Protein AF-A0AAW5P2B8-F1 (afdb_monomer)

Radius of gyration: 23.85 Å; Cα contacts (8 Å, |Δi|>4): 445; chains: 1; bounding box: 52×74×90 Å

Foldseek 3Di:
DDDDDDDPPPPPPPPPPPPPDDAAEDEDDCQVCVVQLLDLVSLLVVLVVCVVVVHQEYEYAQQDLQREGCDDDPQHHHCQDHPRDGRPDDDSQVSNVVSCVVSNHAYAHEHEQFRAAFQVVGGGLCNPPNVVQWAWFQDPPPGTDGQNPDPPDGTTGGDLLDPVSLVSSLVVLLVCLQPHPHQAYEYENLADPDLRIRQDPVLQVQLCVQVVHHDDDPPVQAWDWDQDPVRHTDIDGHPCPVSSVVSRVVSSVVSVVVSLVSSCVNPVRHDYHYDPDDDPPPPDD

Mean predicted aligned error: 7.15 Å

Secondary structure (DSSP, 8-state):
--------------------PPP-EEEE-TTTTTTTTSSHHHHHHHHHHHHHTT--EEEEEEE-TTS-BSS--SSS-B--EETTEEPPSS-HHHHHHHHHHHTT-EEEEEEESSEEEETTTTBSTTTTTTGGGB-EEEETTTEEEEGGG-TT--EEEB-TT-HHHHHHHHHHHHHHHHHS--SEEEEES-S-S-TTB---HHHHHHHHHHHTS--SSTTTTTEEEEE-TTS-EEEEE-TTHHHHHHHHHHHHHHHHHHHHHHHHHH-SS-EEEEE----------

Nearest PDB structures (foldseek):
  5oq3-assembly1_A  TM=7.729E-01  e=7.209E-13  Clostridioides difficile
  4p7o-assembly2_B  TM=7.494E-01  e=2.798E-09  Escherichia coli K-12
  8iu9-assembly1_A  TM=5.975E-01  e=6.234E-06  Flavobacterium johnsoniae UW101
  8iu8-assembly1_A  TM=5.702E-01  e=8.486E-06  Flavobacterium johnsoniae UW101
  8bal-assembly3_D  TM=6.204E-01  e=1.229E-05  Niastella koreensis GR20-10

Solvent-accessible surface area (backbone atoms only — not comparable to full-atom values): 16469 Å² total; per-residue (Å²): 140,80,89,81,82,84,80,83,80,80,79,80,75,78,73,79,72,71,77,91,65,82,85,33,76,45,77,44,60,40,78,87,34,43,76,64,59,48,36,75,67,49,40,40,53,54,46,50,53,39,47,76,73,61,41,42,30,40,29,43,42,41,22,43,49,38,42,31,25,66,50,97,52,96,84,47,57,55,61,52,64,59,95,95,40,75,53,66,95,69,68,60,62,61,51,53,46,53,47,33,50,77,71,73,28,47,39,24,43,22,30,34,54,29,26,23,11,25,55,89,80,62,38,24,46,42,68,56,96,37,51,87,43,38,21,20,28,58,41,84,100,70,44,79,38,51,43,90,76,47,81,94,52,57,71,28,31,38,35,69,78,41,65,68,52,49,48,53,52,45,50,50,52,47,49,46,65,73,75,42,90,50,52,21,40,28,37,27,50,73,52,68,82,45,89,54,35,60,67,32,75,65,48,48,55,56,46,27,60,72,72,74,46,84,74,88,53,80,60,45,41,35,47,32,77,40,78,42,99,86,75,50,71,42,84,41,74,28,92,40,28,70,59,50,54,51,52,53,51,50,44,45,50,51,50,54,53,50,43,52,54,52,42,43,73,77,37,73,79,48,40,80,49,70,54,81,73,86,76,82,72,81,76,76,128

Organism: NCBI:txid674529

Sequence (285 aa):
MKRLSIISLLLWIGMVAFATGKSKVMWLDCSANFQRFSYPDSIRYYVDKCHEAGITHLVLDIKDNTGEVLYPSKYTAQKKNWKNFDRPDFDFINTFIKAAHAHGMVIFAGMNIFADGQNIVKRGAVFDKHKKWQAINYVPRKGLLPVTEIEGKPTMFLNPALKEVQKYEIDIIKEVVRNYAFDGIMLDRARYDCIDSDFSPESRKMFEKFIGKKIDRFPEDILEWRPNAEGGIDRVGGPYYHQWLTWRASVIYNFIKDVRTSIKKVNPDCMLAAYTGHGILPTSK

Structure (mmCIF, N/CA/C/O backbone):
data_AF-A0AAW5P2B8-F1
#
_entry.id   AF-A0AAW5P2B8-F1
#
loop_
_atom_site.group_PDB
_atom_site.id
_atom_site.type_symbol
_atom_site.label_atom_id
_atom_site.label_alt_id
_atom_site.label_comp_id
_atom_site.label_asym_id
_atom_site.label_entity_id
_atom_site.label_seq_id
_atom_site.pdbx_PDB_ins_code
_atom_site.Cartn_x
_atom_site.Cartn_y
_atom_site.Cartn_z
_atom_site.occupancy
_atom_site.B_iso_or_equiv
_atom_site.auth_seq_id
_atom_site.auth_comp_id
_atom_site.auth_asym_id
_atom_site.auth_atom_id
_atom_site.pdbx_PDB_model_num
ATOM 1 N N . MET A 1 1 ? -19.529 -53.353 53.088 1.00 36.78 1 MET A N 1
ATOM 2 C CA . MET A 1 1 ? -19.016 -53.346 51.694 1.00 36.78 1 MET A CA 1
ATOM 3 C C . MET A 1 1 ? -20.207 -53.124 50.770 1.00 36.78 1 MET A C 1
ATOM 5 O O . MET A 1 1 ? -21.149 -53.875 50.914 1.00 36.78 1 MET A O 1
ATOM 9 N N . LYS A 1 2 ? -20.341 -52.159 49.862 1.00 38.84 2 LYS A N 1
ATOM 10 C CA . LYS A 1 2 ? -19.637 -50.933 49.460 1.00 38.84 2 LYS A CA 1
ATOM 11 C C . LYS A 1 2 ? -20.769 -50.023 48.934 1.00 38.84 2 LYS A C 1
ATOM 13 O O . LYS A 1 2 ? -21.505 -50.452 48.054 1.00 38.84 2 LYS A O 1
ATOM 18 N N . ARG A 1 3 ? -20.935 -48.809 49.470 1.00 41.06 3 ARG A N 1
ATOM 19 C CA . ARG A 1 3 ? -21.762 -47.766 48.838 1.00 41.06 3 ARG A CA 1
ATOM 20 C C . ARG A 1 3 ? -20.904 -47.126 47.746 1.00 41.06 3 ARG A C 1
ATOM 22 O O . ARG A 1 3 ? -19.886 -46.528 48.080 1.00 41.06 3 ARG A O 1
ATOM 29 N N . LEU A 1 4 ? -21.259 -47.293 46.473 1.00 38.62 4 LEU A N 1
ATOM 30 C CA . LEU A 1 4 ? -20.662 -46.512 45.388 1.00 38.62 4 LEU A CA 1
ATOM 31 C C . LEU A 1 4 ? -21.536 -45.280 45.146 1.00 38.62 4 LEU A C 1
ATOM 33 O O . LEU A 1 4 ? -22.624 -45.381 44.586 1.00 38.62 4 LEU A O 1
ATOM 37 N N . SER A 1 5 ? -21.041 -44.126 45.583 1.00 40.19 5 SER A N 1
ATOM 38 C CA . SER A 1 5 ? -21.513 -42.823 45.124 1.00 40.19 5 SER A CA 1
ATOM 39 C C . SER A 1 5 ? -20.970 -42.587 43.717 1.00 40.19 5 SER A C 1
ATOM 41 O O . SER A 1 5 ? -19.757 -42.493 43.535 1.00 40.19 5 SER A O 1
ATOM 43 N N . ILE A 1 6 ? -21.851 -42.489 42.724 1.00 41.97 6 ILE A N 1
ATOM 44 C CA . ILE A 1 6 ? -21.495 -42.007 41.388 1.00 41.97 6 ILE A CA 1
ATOM 45 C C . ILE A 1 6 ? -21.664 -40.489 41.416 1.00 41.97 6 ILE A C 1
ATOM 47 O O . ILE A 1 6 ? -22.774 -39.970 41.365 1.00 41.97 6 ILE A O 1
ATOM 51 N N . ILE A 1 7 ? -20.544 -39.784 41.561 1.00 43.88 7 ILE A N 1
ATOM 52 C CA . ILE A 1 7 ? -20.459 -38.341 41.343 1.00 43.88 7 ILE A CA 1
ATOM 53 C C . ILE A 1 7 ? -20.409 -38.140 39.827 1.00 43.88 7 ILE A C 1
ATOM 55 O O . ILE A 1 7 ? -19.387 -38.387 39.188 1.00 43.88 7 ILE A O 1
ATOM 59 N N . SER A 1 8 ? -21.524 -37.722 39.238 1.00 39.75 8 SER A N 1
ATOM 60 C CA . SER A 1 8 ? -21.585 -37.256 37.855 1.00 39.75 8 SER A CA 1
ATOM 61 C C . SER A 1 8 ? -20.961 -35.860 37.764 1.00 39.75 8 SER A C 1
ATOM 63 O O . SER A 1 8 ? -21.619 -34.852 38.018 1.00 39.75 8 SER A O 1
ATOM 65 N N . LEU A 1 9 ? -19.670 -35.816 37.428 1.00 38.47 9 LEU A N 1
ATOM 66 C CA . LEU A 1 9 ? -18.948 -34.602 37.049 1.00 38.47 9 LEU A CA 1
ATOM 67 C C . LEU A 1 9 ? -19.449 -34.151 35.663 1.00 38.47 9 LEU A C 1
ATOM 69 O O . LEU A 1 9 ? -19.013 -34.657 34.630 1.00 38.47 9 LEU A O 1
ATOM 73 N N . LEU A 1 10 ? -20.399 -33.217 35.632 1.00 40.75 10 LEU A N 1
ATOM 74 C CA . LEU A 1 10 ? -20.784 -32.503 34.414 1.00 40.75 10 LEU A CA 1
ATOM 75 C C . LEU A 1 10 ? -19.691 -31.476 34.089 1.00 40.75 10 LEU A C 1
ATOM 77 O O . LEU A 1 10 ? -19.703 -30.346 34.569 1.00 40.75 10 LEU A O 1
ATOM 81 N N . LEU A 1 11 ? -18.718 -31.905 33.285 1.00 38.59 11 LEU A N 1
ATOM 82 C CA . LEU A 1 11 ? -17.775 -31.035 32.586 1.00 38.59 11 LEU A CA 1
ATOM 83 C C . LEU A 1 11 ? -18.563 -30.142 31.621 1.00 38.59 11 LEU A C 1
ATOM 85 O O . LEU A 1 11 ? -18.949 -30.558 30.530 1.00 38.59 11 LEU A O 1
ATOM 89 N N . TRP A 1 12 ? -18.810 -28.905 32.044 1.00 38.44 12 TRP A N 1
ATOM 90 C CA . TRP A 1 12 ? -19.338 -27.840 31.202 1.00 38.44 12 TRP A CA 1
ATOM 91 C C . TRP A 1 12 ? -18.221 -27.385 30.254 1.00 38.44 12 TRP A C 1
ATOM 93 O O . TRP A 1 12 ? -17.521 -26.402 30.488 1.00 38.44 12 TRP A O 1
ATOM 103 N N . ILE A 1 13 ? -17.992 -28.161 29.194 1.00 44.69 13 ILE A N 1
ATOM 104 C CA . ILE A 1 13 ? -17.215 -27.699 28.047 1.00 44.69 13 ILE A CA 1
ATOM 105 C C . ILE A 1 13 ? -18.120 -26.704 27.330 1.00 44.69 13 ILE A C 1
ATOM 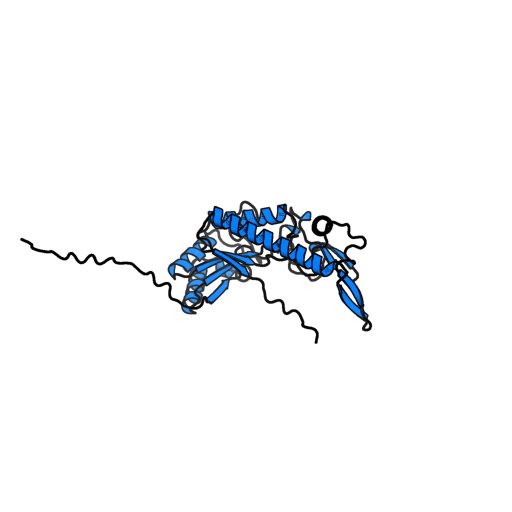107 O O . ILE A 1 13 ? -19.001 -27.082 26.559 1.00 44.69 13 ILE A O 1
ATOM 111 N N . GLY A 1 14 ? -17.922 -25.422 27.630 1.00 38.56 14 GLY A N 1
ATOM 112 C CA . GLY A 1 14 ? -18.429 -24.336 26.812 1.00 38.56 14 GLY A CA 1
ATOM 113 C C . GLY A 1 14 ? -17.801 -24.442 25.429 1.00 38.56 14 GLY A C 1
ATOM 114 O O . GLY A 1 14 ? -16.751 -23.863 25.168 1.00 38.56 14 GLY A O 1
ATOM 115 N N . MET A 1 15 ? -18.431 -25.205 24.537 1.00 39.06 15 MET A N 1
ATOM 116 C CA . MET A 1 15 ? -18.254 -25.001 23.110 1.00 39.06 15 MET A CA 1
ATOM 117 C C . MET A 1 15 ? -18.811 -23.613 22.821 1.00 39.06 15 MET A C 1
ATOM 119 O O . MET A 1 15 ? -20.020 -23.430 22.685 1.00 39.06 15 MET A O 1
ATOM 123 N N . VAL A 1 16 ? -17.921 -22.624 22.753 1.00 42.81 16 VAL A N 1
ATOM 124 C CA . VAL A 1 16 ? -18.193 -21.404 22.000 1.00 42.81 16 VAL A CA 1
ATOM 125 C C . VAL A 1 16 ? -18.385 -21.872 20.564 1.00 42.81 16 VAL A C 1
ATOM 127 O O . VAL A 1 16 ? -17.431 -22.083 19.817 1.00 42.81 16 VAL A O 1
ATOM 130 N N . ALA A 1 17 ? -19.636 -22.148 20.214 1.00 39.78 17 ALA A N 1
ATOM 131 C CA . ALA A 1 17 ? -20.040 -22.356 18.846 1.00 39.78 17 ALA A CA 1
ATOM 132 C C . ALA A 1 17 ? -19.821 -21.020 18.135 1.00 39.78 17 ALA A C 1
ATOM 134 O O . ALA A 1 17 ? -20.682 -20.143 18.152 1.00 39.78 17 ALA A O 1
ATOM 135 N N . PHE A 1 18 ? -18.643 -20.841 17.536 1.00 45.56 18 PHE A N 1
ATOM 136 C CA . PHE A 1 18 ? -18.504 -19.875 16.461 1.00 45.56 18 PHE A CA 1
ATOM 137 C C . PHE A 1 18 ? -19.522 -20.292 15.408 1.00 45.56 18 PHE A C 1
ATOM 139 O O . PHE A 1 18 ? -19.404 -21.367 14.818 1.00 45.56 18 PHE A O 1
ATOM 146 N N . ALA A 1 19 ? -20.573 -19.489 15.246 1.00 41.44 19 ALA A N 1
ATOM 147 C CA . ALA A 1 19 ? -21.572 -19.715 14.223 1.00 41.44 19 ALA A CA 1
ATOM 148 C C . ALA A 1 19 ? -20.846 -19.919 12.887 1.00 41.44 19 ALA A C 1
ATOM 150 O O . ALA A 1 19 ? -20.121 -19.046 12.411 1.00 41.44 19 ALA A O 1
ATOM 151 N N . THR A 1 20 ? -21.023 -21.102 12.308 1.00 51.88 20 THR A N 1
ATOM 152 C CA . THR A 1 20 ? -20.418 -21.591 11.064 1.00 51.88 20 THR A CA 1
ATOM 153 C C . THR A 1 20 ? -21.045 -20.920 9.834 1.00 51.88 20 THR A C 1
ATOM 155 O O . THR A 1 20 ? -21.454 -21.569 8.873 1.00 51.88 20 THR A O 1
ATOM 158 N N . GLY A 1 21 ? -21.161 -19.591 9.866 1.00 66.12 21 GLY A N 1
ATOM 159 C CA . GLY A 1 21 ? -21.636 -18.766 8.760 1.00 66.12 21 GLY A CA 1
ATOM 160 C C . GLY A 1 21 ? -20.491 -18.335 7.844 1.00 66.12 21 GLY A C 1
ATOM 161 O O . GLY A 1 21 ? -19.367 -18.117 8.289 1.00 66.12 21 GLY A O 1
ATOM 162 N N . LYS A 1 22 ? -20.771 -18.178 6.543 1.00 84.50 22 LYS A N 1
ATOM 163 C CA . LYS A 1 22 ? -19.810 -17.591 5.593 1.00 84.50 22 LYS A CA 1
ATOM 164 C C . LYS A 1 22 ? -19.416 -16.180 6.050 1.00 84.50 22 LYS A C 1
ATOM 166 O O . LYS A 1 22 ? -20.296 -15.372 6.353 1.00 84.50 22 LYS A O 1
ATOM 171 N N . SER A 1 23 ? -18.120 -15.865 6.035 1.00 89.75 23 SER A N 1
ATOM 172 C CA . SER A 1 23 ? -17.632 -14.506 6.293 1.00 89.75 23 SER A CA 1
ATOM 173 C C . SER A 1 23 ? -18.218 -13.526 5.275 1.00 89.75 23 SER A C 1
ATOM 175 O O . SER A 1 23 ? -18.110 -13.735 4.067 1.00 89.75 23 SER A O 1
ATOM 177 N N . LYS A 1 24 ? -18.828 -12.445 5.766 1.00 95.69 24 LYS A N 1
ATOM 178 C CA . LYS A 1 24 ? -19.300 -11.314 4.964 1.00 95.69 24 LYS A CA 1
ATOM 179 C C . LYS A 1 24 ? -18.494 -10.103 5.394 1.00 95.69 24 LYS A C 1
ATOM 181 O O . LYS A 1 24 ? -18.588 -9.688 6.548 1.00 95.69 24 LYS A O 1
ATOM 186 N N . VAL A 1 25 ? -17.665 -9.609 4.483 1.00 95.62 25 VAL A N 1
ATOM 187 C CA . VAL A 1 25 ? -16.658 -8.586 4.765 1.00 95.62 25 VAL A CA 1
ATOM 188 C C . VAL A 1 25 ? -17.126 -7.247 4.205 1.00 95.62 25 VAL A C 1
ATOM 190 O O . VAL A 1 25 ? -17.466 -7.171 3.026 1.00 95.62 25 VAL A O 1
ATOM 193 N N . MET A 1 26 ? -17.122 -6.201 5.029 1.00 97.19 26 MET A N 1
ATOM 194 C CA . MET A 1 26 ? -17.370 -4.821 4.606 1.00 97.19 26 MET A CA 1
ATOM 195 C C . MET A 1 26 ? -16.088 -4.002 4.733 1.00 97.19 26 MET A C 1
ATOM 197 O O . MET A 1 26 ? -15.520 -3.901 5.820 1.00 97.19 26 MET A O 1
ATOM 201 N N . TRP A 1 27 ? -15.647 -3.398 3.629 1.00 96.94 27 TRP A N 1
ATOM 202 C CA . TRP A 1 27 ? -14.523 -2.465 3.632 1.00 96.94 27 TRP A CA 1
ATOM 203 C C . TRP A 1 27 ? -15.022 -1.042 3.869 1.00 96.94 27 TRP A C 1
ATOM 205 O O . TRP A 1 27 ? -15.831 -0.519 3.103 1.00 96.94 27 TRP A O 1
ATOM 215 N N . LEU A 1 28 ? -14.520 -0.405 4.920 1.00 97.12 28 LEU A N 1
ATOM 216 C CA . LEU A 1 28 ? -14.846 0.962 5.294 1.00 97.12 28 LEU A CA 1
ATOM 217 C C . LEU A 1 28 ? -13.704 1.879 4.850 1.00 97.12 28 LEU A C 1
ATOM 219 O O . LEU A 1 28 ? -12.691 2.004 5.537 1.00 97.12 28 LEU A O 1
ATOM 223 N N . ASP A 1 29 ? -13.872 2.515 3.689 1.00 94.38 29 ASP A N 1
ATOM 224 C CA . ASP A 1 29 ? -12.946 3.545 3.207 1.00 94.38 29 ASP A CA 1
ATOM 225 C C . ASP A 1 29 ? -13.093 4.803 4.070 1.00 94.38 29 ASP A C 1
ATOM 227 O O . ASP A 1 29 ? -14.086 5.541 3.999 1.00 94.38 29 ASP A O 1
ATOM 231 N N . CYS A 1 30 ? -12.093 5.043 4.910 1.00 92.69 30 CYS A N 1
ATOM 232 C CA . CYS A 1 30 ? -12.102 6.150 5.851 1.00 92.69 30 CYS A CA 1
ATOM 233 C C . CYS A 1 30 ? -11.757 7.499 5.220 1.00 92.69 30 CYS A C 1
ATOM 235 O O . CYS A 1 30 ? -12.076 8.526 5.814 1.00 92.69 30 CYS A O 1
ATOM 237 N N . SER A 1 31 ? -11.127 7.536 4.047 1.00 90.19 31 SER A N 1
ATOM 238 C CA . SER A 1 31 ? -10.808 8.788 3.353 1.00 90.19 31 SER A CA 1
ATOM 239 C C . SER A 1 31 ? -11.994 9.298 2.545 1.00 90.19 31 SER A C 1
ATOM 241 O O . SER A 1 31 ? -12.255 10.505 2.510 1.00 90.19 31 SER A O 1
ATOM 243 N N . ALA A 1 32 ? -12.769 8.397 1.943 1.00 92.75 32 ALA A N 1
ATOM 244 C CA . ALA A 1 32 ? -14.057 8.718 1.338 1.00 92.75 32 ALA A CA 1
ATOM 245 C C . ALA A 1 32 ? -15.078 9.171 2.394 1.00 92.75 32 ALA A C 1
ATOM 247 O O . ALA A 1 32 ? -15.858 10.089 2.143 1.00 92.75 32 ALA A O 1
ATOM 248 N N . ASN A 1 33 ? -15.026 8.581 3.591 1.00 96.12 33 ASN A N 1
ATOM 249 C CA . ASN A 1 33 ? -15.940 8.857 4.701 1.00 96.12 33 ASN A CA 1
ATOM 250 C C . ASN A 1 33 ? -15.299 9.687 5.825 1.00 96.12 33 ASN A C 1
ATOM 252 O O . ASN A 1 33 ? -15.741 9.612 6.971 1.00 96.12 33 ASN A O 1
ATOM 256 N N . PHE A 1 34 ? -14.275 10.493 5.519 1.00 96.62 34 PHE A N 1
ATOM 257 C CA . PHE A 1 34 ? -13.439 11.134 6.542 1.00 96.62 34 PHE A CA 1
ATOM 258 C C . PHE A 1 34 ? -14.244 11.961 7.546 1.00 96.62 34 PHE A C 1
ATOM 260 O O . PHE A 1 34 ? -14.156 11.717 8.749 1.00 96.62 34 PHE A O 1
ATOM 267 N N . GLN A 1 35 ? -15.083 12.878 7.057 1.00 97.00 35 GLN A N 1
ATOM 268 C CA . GLN A 1 35 ? -15.980 13.681 7.891 1.00 97.00 35 GLN A CA 1
ATOM 269 C C . GLN A 1 35 ? -17.054 12.819 8.566 1.00 97.00 35 GLN A C 1
ATOM 271 O O . GLN A 1 35 ? -17.332 12.975 9.751 1.00 97.00 35 GLN A O 1
ATOM 276 N N . ARG A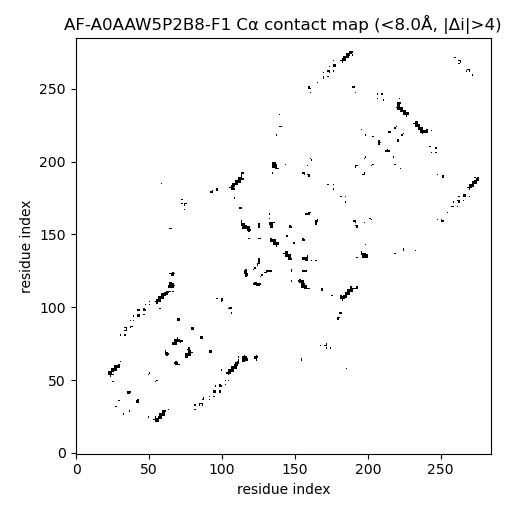 1 36 ? -17.634 11.867 7.830 1.00 96.75 36 ARG A N 1
ATOM 277 C CA . ARG A 1 36 ? -18.709 10.997 8.324 1.00 96.75 36 ARG A CA 1
ATOM 278 C C . ARG A 1 36 ? -18.275 10.169 9.531 1.00 96.75 36 ARG A C 1
ATOM 280 O O . ARG A 1 36 ? -19.044 10.038 10.474 1.00 96.75 36 ARG A O 1
ATOM 287 N N . PHE A 1 37 ? -17.050 9.655 9.531 1.00 97.19 37 PHE A N 1
ATOM 288 C CA . PHE A 1 37 ? -16.494 8.883 10.644 1.00 97.19 37 PHE A CA 1
ATOM 289 C C . PHE A 1 37 ? -15.744 9.741 11.669 1.00 97.19 37 PHE A C 1
ATOM 291 O O . PHE A 1 37 ? -15.002 9.210 12.486 1.00 97.19 37 PHE A O 1
ATOM 298 N N . SER A 1 38 ? -15.920 11.063 11.661 1.00 96.56 38 SER A N 1
ATOM 299 C CA . SER A 1 38 ? -15.269 11.953 12.632 1.00 96.56 38 SER A CA 1
ATOM 300 C C . SER A 1 38 ? -16.076 12.175 13.918 1.00 96.56 38 SER A C 1
ATOM 302 O O . SER A 1 38 ? -15.697 13.017 14.727 1.00 96.56 38 SER A O 1
ATOM 304 N N . TYR A 1 39 ? -17.148 11.402 14.132 1.00 97.19 39 TYR A N 1
ATOM 305 C CA . TYR A 1 39 ? -17.993 11.473 15.326 1.00 97.19 39 TYR A CA 1
ATOM 306 C C . TYR A 1 39 ? -18.250 10.066 15.899 1.00 97.19 39 TYR A C 1
ATOM 308 O O . TYR A 1 39 ? -18.634 9.170 15.138 1.00 97.19 39 TYR A O 1
ATOM 316 N N . PRO A 1 40 ? -18.038 9.828 17.212 1.00 97.81 40 PRO A N 1
ATOM 317 C CA . PRO A 1 40 ? -18.184 8.495 17.801 1.00 97.81 40 PRO A CA 1
ATOM 318 C C . PRO A 1 40 ? -19.582 7.874 17.684 1.00 97.81 40 PRO A C 1
ATOM 320 O O . PRO A 1 40 ? -19.710 6.658 17.577 1.00 97.81 40 PRO A O 1
ATOM 323 N N . ASP A 1 41 ? -20.635 8.681 17.743 1.00 98.00 41 ASP A N 1
ATOM 324 C CA . ASP A 1 41 ? -22.025 8.264 17.531 1.00 98.00 41 ASP A CA 1
ATOM 325 C C . ASP A 1 41 ? -22.273 7.828 16.080 1.00 98.00 41 ASP A C 1
ATOM 327 O O . ASP A 1 41 ? -22.822 6.752 15.858 1.00 98.00 41 ASP A O 1
ATOM 331 N N . SER A 1 42 ? -21.772 8.588 15.103 1.00 98.25 42 SER A N 1
ATOM 332 C CA . SER A 1 42 ? -21.817 8.221 13.684 1.00 98.25 42 SER A CA 1
ATOM 333 C C . SER A 1 42 ? -21.076 6.907 13.418 1.00 98.25 42 SER A C 1
ATOM 335 O O . SER A 1 42 ? -21.603 6.030 12.736 1.00 98.25 42 SER A O 1
ATOM 337 N N . ILE A 1 43 ? -19.886 6.711 14.003 1.00 98.50 43 ILE A N 1
ATOM 338 C CA . ILE A 1 43 ? -19.151 5.437 13.900 1.00 98.50 43 ILE A CA 1
ATOM 339 C C . ILE A 1 43 ? -20.018 4.274 14.391 1.00 98.50 43 ILE A C 1
ATOM 341 O O . ILE A 1 43 ? -20.196 3.305 13.654 1.00 98.50 43 ILE A O 1
ATOM 345 N N . ARG A 1 44 ? -20.577 4.376 15.605 1.00 98.56 44 ARG A N 1
ATOM 346 C CA . ARG A 1 44 ? -21.433 3.322 16.175 1.00 98.56 44 ARG A CA 1
ATOM 347 C C . ARG A 1 44 ? -22.636 3.050 15.281 1.00 98.56 44 ARG A C 1
ATOM 349 O O . ARG A 1 44 ? -22.844 1.905 14.914 1.00 98.56 44 ARG A O 1
ATOM 356 N N . TYR A 1 45 ? -23.311 4.098 14.814 1.00 98.56 45 TYR A N 1
ATOM 357 C CA . TYR A 1 45 ? -24.440 3.977 13.896 1.00 98.56 45 TYR A CA 1
ATOM 358 C C . TYR A 1 45 ? -24.103 3.162 12.635 1.00 98.56 45 TYR A C 1
ATOM 360 O O . TYR A 1 45 ? -24.857 2.268 12.256 1.00 98.56 45 TYR A O 1
ATOM 368 N N . TYR A 1 46 ? -22.971 3.426 11.971 1.00 98.44 46 TYR A N 1
ATOM 369 C CA . TYR A 1 46 ? -22.601 2.671 10.764 1.00 98.44 46 TYR A CA 1
ATOM 370 C C . TYR A 1 46 ? -22.140 1.242 11.063 1.00 98.44 46 TYR A C 1
ATOM 372 O O . TYR A 1 46 ? -22.380 0.346 10.251 1.00 98.44 46 TYR A O 1
ATOM 380 N N . VAL A 1 47 ? -21.505 1.015 12.211 1.00 98.69 47 VAL A N 1
ATOM 381 C CA . VAL A 1 47 ? -21.153 -0.333 12.673 1.00 98.69 47 VAL A CA 1
ATOM 382 C C . VAL A 1 47 ? -22.421 -1.139 12.977 1.00 98.69 47 VAL A C 1
ATOM 384 O O . VAL A 1 47 ? -22.534 -2.268 12.500 1.00 98.69 47 VAL A O 1
ATOM 387 N N . ASP A 1 48 ? -23.406 -0.538 13.649 1.00 98.56 48 ASP A N 1
ATOM 388 C CA . ASP A 1 48 ? -24.724 -1.131 13.904 1.00 98.56 48 ASP A CA 1
ATOM 389 C C . ASP A 1 48 ? -25.414 -1.488 12.582 1.00 98.56 48 ASP A C 1
ATOM 391 O O . ASP A 1 48 ? -25.873 -2.611 12.403 1.00 98.56 48 ASP A O 1
ATOM 395 N N . LYS A 1 49 ? -25.396 -0.584 11.593 1.00 98.50 49 LYS A N 1
ATOM 396 C CA . LYS A 1 49 ? -25.955 -0.854 10.256 1.00 98.50 49 LYS A CA 1
ATOM 397 C C . LYS A 1 49 ? -25.268 -2.012 9.540 1.00 98.50 49 LYS A C 1
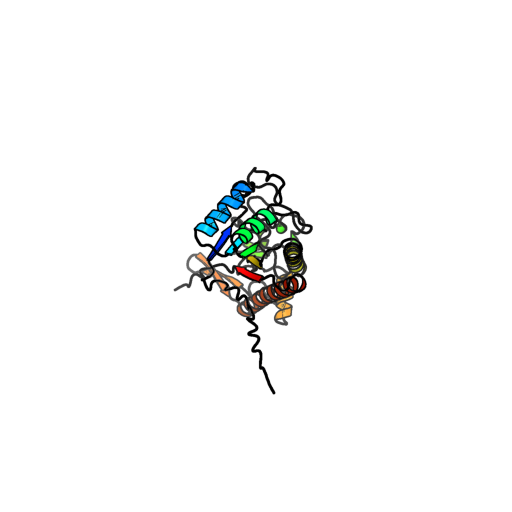ATOM 399 O O . LYS A 1 49 ? -25.939 -2.792 8.864 1.00 98.50 49 LYS A O 1
ATOM 404 N N . CYS A 1 50 ? -23.948 -2.141 9.669 1.00 98.31 50 CYS A N 1
ATOM 405 C CA . CYS A 1 50 ? -23.231 -3.291 9.121 1.00 98.31 50 CYS A CA 1
ATOM 406 C C . CYS A 1 50 ? -23.692 -4.587 9.801 1.00 98.31 50 CYS A C 1
ATOM 408 O O . CYS A 1 50 ? -24.003 -5.560 9.111 1.00 98.31 50 CYS A O 1
ATOM 410 N N . HIS A 1 51 ? -23.789 -4.586 11.131 1.00 98.00 51 HIS A N 1
ATOM 411 C CA . HIS A 1 51 ? -24.268 -5.734 11.895 1.00 98.00 51 HIS A CA 1
ATOM 412 C C . HIS A 1 51 ? -25.713 -6.116 11.527 1.00 98.00 51 HIS A C 1
ATOM 414 O O . HIS A 1 51 ? -25.972 -7.277 11.213 1.00 98.00 51 HIS A O 1
ATOM 420 N N . GLU A 1 52 ? -26.633 -5.148 11.467 1.00 98.19 52 GLU A N 1
ATOM 421 C CA . GLU A 1 52 ? -28.034 -5.337 11.054 1.00 98.19 52 GLU A CA 1
ATOM 422 C C . GLU A 1 52 ? -28.150 -5.927 9.638 1.00 98.19 52 GLU A C 1
ATOM 424 O O . GLU A 1 52 ? -29.016 -6.759 9.372 1.00 98.19 52 GLU A O 1
ATOM 429 N N . ALA A 1 53 ? -27.246 -5.550 8.727 1.00 97.88 53 ALA A N 1
ATOM 430 C CA . ALA A 1 53 ? -27.152 -6.126 7.382 1.00 97.88 53 ALA A CA 1
ATOM 431 C C . ALA A 1 53 ? -26.535 -7.545 7.360 1.00 97.88 53 ALA A C 1
ATOM 433 O O . ALA A 1 53 ? -26.401 -8.168 6.300 1.00 97.88 53 ALA A O 1
ATOM 434 N N . GLY A 1 54 ? -26.141 -8.074 8.519 1.00 97.25 54 GLY A N 1
ATOM 435 C CA . GLY A 1 54 ? -25.542 -9.391 8.693 1.00 97.25 54 GLY A CA 1
ATOM 436 C C . GLY A 1 54 ? -24.067 -9.463 8.306 1.00 97.25 54 GLY A C 1
ATOM 437 O O . GLY A 1 54 ? -23.588 -10.566 8.027 1.00 97.25 54 GLY A O 1
ATOM 438 N N . ILE A 1 55 ? -23.360 -8.329 8.236 1.00 98.19 55 ILE A N 1
ATOM 439 C CA . ILE A 1 55 ? -21.901 -8.290 8.072 1.00 98.19 55 ILE A CA 1
ATOM 440 C C . ILE A 1 55 ? -21.250 -8.900 9.313 1.00 98.19 55 ILE A C 1
ATOM 442 O O . ILE A 1 55 ? -21.670 -8.647 10.437 1.00 98.19 55 ILE A O 1
ATOM 446 N N . THR A 1 56 ? -20.222 -9.720 9.102 1.00 97.50 56 THR A N 1
ATOM 447 C CA . THR A 1 56 ? -19.519 -10.414 10.193 1.00 97.50 56 THR A CA 1
ATOM 448 C C . THR A 1 56 ? -18.089 -9.924 10.378 1.00 97.50 56 THR A C 1
ATOM 450 O O . THR A 1 56 ? -17.504 -10.137 11.437 1.00 97.50 56 THR A O 1
ATOM 453 N N . HIS A 1 57 ? -17.515 -9.295 9.349 1.00 98.19 57 HIS A N 1
ATOM 454 C CA . HIS A 1 57 ? -16.141 -8.811 9.349 1.00 98.19 57 HIS A CA 1
ATOM 455 C C . HIS A 1 57 ? -16.085 -7.383 8.802 1.00 98.19 57 HIS A C 1
ATOM 457 O O . HIS A 1 57 ? -16.629 -7.099 7.733 1.00 98.19 57 HIS A O 1
ATOM 463 N N . LEU A 1 58 ? -15.379 -6.497 9.493 1.00 98.56 58 LEU A N 1
ATOM 464 C CA . LEU A 1 58 ? -15.070 -5.151 9.029 1.00 98.56 58 LEU A CA 1
ATOM 465 C C . LEU A 1 58 ? -13.598 -5.069 8.626 1.00 98.56 58 LEU A C 1
ATOM 467 O O . LEU A 1 58 ? -12.729 -5.621 9.298 1.00 98.56 58 LEU A O 1
ATOM 471 N N . VAL A 1 59 ? -13.309 -4.340 7.555 1.00 98.50 59 VAL A N 1
ATOM 472 C CA . VAL A 1 59 ? -11.961 -3.849 7.262 1.00 98.50 59 VAL A CA 1
ATOM 473 C C . VAL A 1 59 ? -11.997 -2.338 7.385 1.00 98.50 59 VAL A C 1
ATOM 475 O O . VAL A 1 59 ? -12.660 -1.669 6.597 1.00 98.50 59 VAL A O 1
ATOM 478 N N . LEU A 1 60 ? -11.307 -1.804 8.385 1.00 98.44 60 LEU A N 1
ATOM 479 C CA . LEU A 1 60 ? -11.181 -0.368 8.585 1.00 98.44 60 LEU A CA 1
ATOM 480 C C . LEU A 1 60 ? -9.933 0.118 7.851 1.00 98.44 60 LEU A C 1
ATOM 482 O O . LEU A 1 60 ? -8.831 -0.253 8.241 1.00 98.44 60 LEU 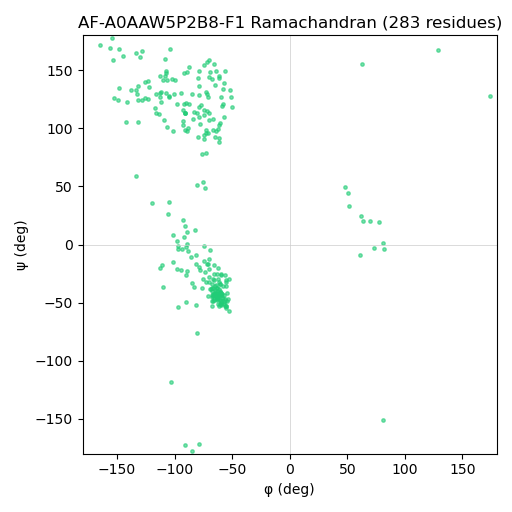A O 1
ATOM 486 N N . ASP A 1 61 ? -10.082 0.929 6.806 1.00 95.75 61 ASP A N 1
ATOM 487 C CA . ASP A 1 61 ? -8.934 1.470 6.070 1.00 95.75 61 ASP A CA 1
ATOM 488 C C . ASP A 1 61 ? -8.218 2.538 6.905 1.00 95.75 61 ASP A C 1
ATOM 490 O O . ASP A 1 61 ? -8.686 3.674 7.006 1.00 95.75 61 ASP A O 1
ATOM 494 N N . ILE A 1 62 ? -7.126 2.162 7.572 1.00 97.62 62 ILE A N 1
ATOM 495 C CA . ILE A 1 62 ? -6.406 3.039 8.505 1.00 97.62 62 ILE A CA 1
ATOM 496 C C . ILE A 1 62 ? -5.139 3.643 7.911 1.00 97.62 62 ILE A C 1
ATOM 498 O O . ILE A 1 62 ? -4.631 4.591 8.505 1.00 97.62 62 ILE A O 1
ATOM 502 N N . LYS A 1 63 ? -4.640 3.107 6.788 1.00 97.44 63 LYS A N 1
ATOM 503 C CA . LYS A 1 63 ? -3.550 3.667 5.974 1.00 97.44 63 LYS A CA 1
ATOM 504 C C . LYS A 1 63 ? -4.000 3.661 4.519 1.00 97.44 63 LYS A C 1
ATOM 506 O O . LYS A 1 63 ? -4.018 2.605 3.885 1.00 97.44 63 LYS A O 1
ATOM 511 N N . ASP A 1 64 ? -4.343 4.828 3.992 1.00 94.06 64 ASP A N 1
ATOM 512 C CA . ASP A 1 64 ? -4.839 4.943 2.623 1.00 94.06 64 ASP A CA 1
ATOM 513 C C . ASP A 1 64 ? -3.703 5.185 1.614 1.00 94.06 64 ASP A C 1
ATOM 515 O O . ASP A 1 64 ? -2.515 5.135 1.939 1.00 94.06 64 ASP A O 1
ATOM 519 N N . ASN A 1 65 ? -4.059 5.458 0.358 1.00 92.75 65 ASN A N 1
ATOM 520 C CA . ASN A 1 65 ? -3.089 5.657 -0.716 1.00 92.75 65 ASN A CA 1
ATOM 521 C C . ASN A 1 65 ? -2.245 6.945 -0.614 1.00 92.75 65 ASN A C 1
ATOM 523 O O . ASN A 1 65 ? -1.358 7.125 -1.452 1.00 92.75 65 ASN A O 1
ATOM 527 N N . THR A 1 66 ? -2.493 7.837 0.358 1.00 94.12 66 THR A N 1
ATOM 528 C CA . THR A 1 66 ? -1.568 8.946 0.652 1.00 94.12 66 THR A CA 1
ATOM 529 C C . THR A 1 66 ? -0.406 8.495 1.531 1.00 94.12 66 THR A C 1
ATOM 531 O O . THR A 1 66 ? 0.518 9.277 1.710 1.00 94.12 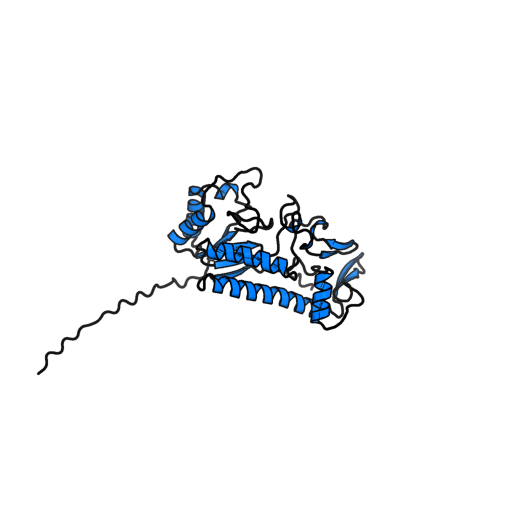66 THR A O 1
ATOM 534 N N . GLY A 1 67 ? -0.441 7.272 2.077 1.00 94.44 67 GLY A N 1
ATOM 535 C CA . GLY A 1 67 ? 0.575 6.751 2.997 1.00 94.44 67 GLY A CA 1
ATOM 536 C C . GLY A 1 67 ? 0.414 7.194 4.450 1.00 94.44 67 GLY A C 1
ATOM 537 O O . GLY A 1 67 ? 1.159 6.761 5.332 1.00 94.44 67 GLY A O 1
ATOM 538 N N . GLU A 1 68 ? -0.570 8.048 4.712 1.00 95.62 68 GLU A N 1
ATOM 539 C CA . GLU A 1 68 ? -0.850 8.588 6.034 1.00 95.62 68 GLU A CA 1
ATOM 540 C C . GLU A 1 68 ? -1.786 7.671 6.803 1.00 95.62 68 GLU A C 1
ATOM 542 O O . GLU A 1 68 ? -2.626 6.981 6.222 1.00 95.62 68 GLU A O 1
ATOM 547 N N . VAL A 1 69 ? -1.679 7.714 8.128 1.00 97.19 69 VAL A N 1
ATOM 548 C CA . VAL A 1 69 ? -2.497 6.880 9.006 1.00 97.19 69 VAL A CA 1
ATOM 549 C C . VAL A 1 69 ? -3.560 7.667 9.762 1.00 97.19 69 VAL A C 1
ATOM 551 O O . VAL A 1 69 ? -3.453 8.876 9.963 1.00 97.19 69 VAL A O 1
ATOM 554 N N . LEU A 1 70 ? -4.588 6.975 10.246 1.00 97.00 70 LEU A N 1
ATOM 555 C CA . LEU A 1 70 ? -5.685 7.567 11.025 1.00 97.00 70 LEU A CA 1
ATOM 556 C C . LEU A 1 70 ? -5.470 7.524 12.541 1.00 97.00 70 LEU A C 1
ATOM 558 O O . LEU A 1 70 ? -6.423 7.628 13.313 1.00 97.00 70 LEU A O 1
ATOM 562 N N . TYR A 1 71 ? -4.216 7.393 12.966 1.00 96.69 71 TYR A N 1
ATOM 563 C CA . TYR A 1 71 ? -3.814 7.331 14.364 1.00 96.69 71 TYR A CA 1
ATOM 564 C C . TYR A 1 71 ? -2.453 8.015 14.587 1.00 96.69 71 TYR A C 1
ATOM 566 O O . TYR A 1 71 ? -1.725 8.237 13.619 1.00 96.69 71 TYR A O 1
ATOM 574 N N . PRO A 1 72 ? -2.078 8.377 15.827 1.00 96.25 72 PRO A N 1
ATOM 575 C CA . PRO A 1 72 ? -0.760 8.948 16.099 1.00 96.25 72 PRO A CA 1
ATOM 576 C C . PRO A 1 72 ? 0.350 7.909 15.861 1.00 96.25 72 PRO A C 1
ATOM 578 O O . PRO A 1 72 ? 0.499 6.972 16.645 1.00 96.25 72 PRO A O 1
ATOM 581 N N . SER A 1 73 ? 1.123 8.066 14.783 1.00 96.94 73 SER A N 1
ATOM 582 C CA . SER A 1 73 ? 2.216 7.155 14.417 1.00 96.94 73 SER A CA 1
ATOM 583 C C . SER A 1 73 ? 3.589 7.774 14.654 1.00 96.94 73 SER A C 1
ATOM 585 O O . SER A 1 73 ? 3.791 8.979 14.499 1.00 96.94 73 SER A O 1
ATOM 587 N N . LYS A 1 74 ? 4.556 6.924 15.010 1.00 96.69 74 LYS A N 1
ATOM 588 C CA . LYS A 1 74 ? 5.983 7.268 15.090 1.00 96.69 74 LYS A CA 1
ATOM 589 C C . LYS A 1 74 ? 6.685 7.232 13.732 1.00 96.69 74 LYS A C 1
ATOM 591 O O . LYS A 1 74 ? 7.797 7.746 13.623 1.00 96.69 74 LYS A O 1
ATOM 596 N N . TYR A 1 75 ? 6.083 6.589 12.733 1.00 95.25 75 TYR A N 1
ATOM 597 C CA . TYR A 1 75 ? 6.736 6.253 11.466 1.00 95.25 75 TYR A CA 1
ATOM 598 C C . TYR A 1 75 ? 6.202 7.058 10.281 1.00 95.25 75 TYR A C 1
ATOM 600 O O . TYR A 1 75 ? 6.989 7.431 9.415 1.00 95.25 75 TYR A O 1
ATOM 608 N N . THR A 1 76 ? 4.901 7.353 10.250 1.00 94.31 76 THR A N 1
ATOM 609 C CA . THR A 1 76 ? 4.264 8.119 9.167 1.00 94.31 76 THR A CA 1
ATOM 610 C C . THR A 1 76 ? 3.344 9.2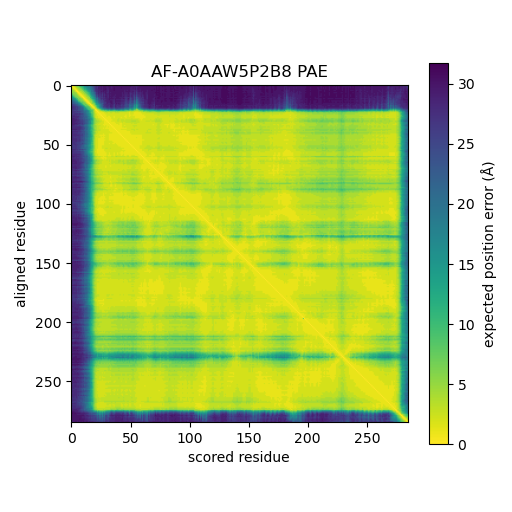13 9.706 1.00 94.31 76 THR A C 1
ATOM 612 O O . THR A 1 76 ? 3.004 9.240 10.890 1.00 94.31 76 THR A O 1
ATOM 615 N N . ALA A 1 77 ? 2.970 10.158 8.847 1.00 94.25 77 ALA A N 1
ATOM 616 C CA . ALA A 1 77 ? 2.115 11.270 9.222 1.00 94.25 77 ALA A CA 1
ATOM 617 C C . ALA A 1 77 ? 0.690 10.797 9.551 1.00 94.25 77 ALA A C 1
ATOM 619 O O . ALA A 1 77 ? 0.131 9.911 8.900 1.00 94.25 77 ALA A O 1
ATOM 620 N N . GLN A 1 78 ? 0.087 11.430 10.558 1.00 95.38 78 GLN A N 1
ATOM 621 C CA . GLN A 1 78 ? -1.322 11.240 10.870 1.00 95.38 78 GLN A CA 1
ATOM 622 C C . GLN A 1 78 ? -2.182 12.163 10.001 1.00 95.38 78 GLN A C 1
ATOM 624 O O . GLN A 1 78 ? -2.002 13.384 9.992 1.00 95.38 78 GLN A O 1
ATOM 629 N N . LYS A 1 79 ? -3.198 11.605 9.345 1.00 94.69 79 LYS A N 1
ATOM 630 C CA . LYS A 1 79 ? -4.202 12.373 8.609 1.00 94.69 79 LYS A CA 1
ATOM 631 C C . LYS A 1 79 ? -5.247 12.947 9.565 1.00 94.69 79 LYS A C 1
ATOM 633 O O . LYS A 1 79 ? -6.242 12.298 9.882 1.00 94.69 79 LYS A O 1
ATOM 638 N N . LYS A 1 80 ? -5.011 14.181 10.017 1.00 94.12 80 LYS A N 1
ATOM 639 C CA . LYS A 1 80 ? -5.971 14.969 10.815 1.00 94.12 80 LYS A CA 1
ATOM 640 C C . LYS A 1 80 ? -6.913 15.835 9.971 1.00 94.12 80 LYS A C 1
ATOM 642 O O . LYS A 1 80 ? -8.040 16.075 10.388 1.00 94.12 80 LYS A O 1
ATOM 647 N N . ASN A 1 81 ? -6.477 16.227 8.772 1.00 94.75 81 ASN A N 1
ATOM 648 C CA . ASN A 1 81 ? -7.263 17.015 7.825 1.00 94.75 81 ASN A CA 1
ATOM 649 C C . ASN A 1 81 ? -7.409 16.297 6.478 1.00 94.75 81 ASN A C 1
ATOM 651 O O . ASN A 1 81 ? -6.422 15.792 5.914 1.00 94.75 81 ASN A O 1
ATOM 655 N N . TRP A 1 82 ? -8.630 16.305 5.942 1.00 94.69 82 TRP A N 1
ATOM 656 C CA . TRP A 1 82 ? -8.923 15.845 4.590 1.00 94.69 82 TRP A CA 1
ATOM 657 C C . TRP A 1 82 ? -10.094 16.614 3.975 1.00 94.69 82 TRP A C 1
ATOM 659 O O . TRP A 1 82 ? -11.125 16.781 4.619 1.00 94.69 82 TRP A O 1
ATOM 669 N N . LYS A 1 83 ? -9.958 17.043 2.710 1.00 90.94 83 LYS A N 1
ATOM 670 C CA . LYS A 1 83 ? -10.999 17.773 1.952 1.00 90.94 83 LYS A CA 1
ATOM 671 C C . LYS A 1 83 ? -11.614 18.946 2.740 1.00 90.94 83 LYS A C 1
ATOM 673 O O . LYS A 1 83 ? -12.831 19.078 2.804 1.00 90.94 83 LYS A O 1
ATOM 678 N N . ASN A 1 84 ? -10.758 19.795 3.316 1.00 91.88 84 ASN A N 1
ATOM 679 C CA . ASN A 1 84 ? -11.141 20.971 4.112 1.00 91.88 84 ASN A CA 1
ATOM 680 C C . ASN A 1 84 ? -11.941 20.644 5.384 1.00 91.88 84 ASN A C 1
ATOM 682 O O . ASN A 1 84 ? -12.692 21.483 5.873 1.00 91.88 84 ASN A O 1
ATOM 686 N N . PHE A 1 85 ? -11.788 19.432 5.917 1.00 96.69 85 PHE A N 1
ATOM 687 C CA . PHE A 1 85 ? -12.383 19.034 7.183 1.00 96.69 85 PHE A CA 1
ATOM 688 C C . PHE A 1 85 ? -11.301 18.564 8.155 1.00 96.69 85 PHE A C 1
ATOM 690 O O . PHE A 1 85 ? -10.543 17.638 7.847 1.00 96.69 85 PHE A O 1
ATOM 697 N N . ASP A 1 86 ? -11.270 19.177 9.335 1.00 96.75 86 ASP A N 1
ATOM 698 C CA . ASP A 1 86 ? -10.429 18.782 10.460 1.00 96.75 86 ASP A CA 1
ATOM 699 C C . ASP A 1 86 ? -11.191 17.819 11.368 1.00 96.75 86 ASP A C 1
ATOM 701 O O . ASP A 1 86 ? -12.257 18.140 11.898 1.00 96.75 86 ASP A O 1
ATOM 705 N N . ARG A 1 87 ? -10.645 16.615 11.552 1.00 95.50 87 ARG A N 1
ATOM 706 C CA . ARG A 1 87 ? -11.213 15.637 12.477 1.00 95.50 87 ARG A CA 1
ATOM 707 C C . ARG A 1 87 ? -10.982 16.108 13.921 1.00 95.50 87 ARG A C 1
ATOM 709 O O . ARG A 1 87 ? -9.825 16.334 14.277 1.00 95.50 87 ARG A O 1
ATOM 716 N N . PRO A 1 88 ? -12.029 16.191 14.766 1.00 95.38 88 PRO A N 1
ATOM 717 C CA . PRO A 1 88 ? -11.861 16.433 16.196 1.00 95.38 88 PRO A CA 1
ATOM 718 C C . PRO A 1 88 ? -10.954 15.381 16.841 1.00 95.38 88 PRO A C 1
ATOM 720 O O . PRO A 1 88 ? -10.946 14.223 16.423 1.00 95.38 88 PRO A O 1
ATOM 723 N N . ASP A 1 89 ? -10.213 15.750 17.882 1.00 94.06 89 ASP A N 1
ATOM 724 C CA . ASP A 1 89 ? -9.378 14.782 18.590 1.00 94.06 89 ASP A CA 1
ATOM 725 C C . ASP A 1 89 ? -10.257 13.824 19.418 1.00 94.06 89 ASP A C 1
ATOM 727 O O . ASP A 1 89 ? -10.929 14.213 20.372 1.00 94.06 89 ASP A O 1
ATOM 731 N N . PHE A 1 90 ? -10.243 12.544 19.044 1.00 95.75 90 PHE A N 1
ATOM 732 C CA . PHE A 1 90 ? -10.786 11.429 19.818 1.00 95.75 90 PHE A CA 1
ATOM 733 C C . PHE A 1 90 ? -10.092 10.126 19.403 1.00 95.75 90 PHE A C 1
ATOM 735 O O . PHE A 1 90 ? -9.375 10.070 18.400 1.00 95.75 90 PHE A O 1
ATOM 742 N N . ASP A 1 91 ? -10.315 9.054 20.162 1.00 95.50 91 ASP A N 1
ATOM 743 C CA . ASP A 1 91 ? -9.750 7.738 19.862 1.00 95.50 91 ASP A CA 1
ATOM 744 C C . ASP A 1 91 ? -10.504 7.048 18.711 1.00 95.50 91 ASP A C 1
ATOM 746 O O . ASP A 1 91 ? -11.358 6.180 18.913 1.00 95.50 91 ASP A O 1
ATOM 750 N N . PHE A 1 92 ? -10.213 7.486 17.486 1.00 97.19 92 PHE A N 1
ATOM 751 C CA . PHE A 1 92 ? -10.849 7.012 16.257 1.00 97.19 92 PHE A CA 1
ATOM 752 C C . PHE A 1 92 ? -10.775 5.488 16.106 1.00 97.19 92 PHE A C 1
ATOM 754 O O . PHE A 1 92 ? -11.792 4.838 15.864 1.00 97.19 92 PHE A O 1
ATOM 761 N N . ILE A 1 93 ? -9.584 4.916 16.301 1.00 98.06 93 ILE A N 1
ATOM 762 C CA . ILE A 1 93 ? -9.340 3.487 16.098 1.00 98.06 93 ILE A CA 1
ATOM 763 C C . ILE A 1 93 ? -10.087 2.651 17.134 1.00 98.06 93 ILE A C 1
ATOM 765 O O . ILE A 1 93 ? -10.869 1.774 16.759 1.00 98.06 93 ILE A O 1
ATOM 769 N N . ASN A 1 94 ? -9.916 2.931 18.432 1.00 98.38 94 ASN A N 1
ATOM 770 C CA . ASN A 1 94 ? -10.579 2.111 19.445 1.00 98.38 94 ASN A CA 1
ATOM 771 C C . ASN A 1 94 ? -12.094 2.325 19.469 1.00 98.38 94 ASN A C 1
ATOM 773 O O . ASN A 1 94 ? -12.808 1.444 19.941 1.00 98.38 94 ASN A O 1
ATOM 777 N N . THR A 1 95 ? -12.611 3.446 18.955 1.00 98.56 95 THR A N 1
ATOM 778 C CA . THR A 1 95 ? -14.063 3.624 18.797 1.00 98.56 95 THR A CA 1
ATOM 779 C C . THR A 1 95 ? -14.639 2.595 17.822 1.00 98.56 95 THR A C 1
ATOM 781 O O . THR A 1 95 ? -15.635 1.954 18.152 1.00 98.56 95 THR A O 1
ATOM 784 N N . PHE A 1 96 ? -13.992 2.372 16.672 1.00 98.62 96 PHE A N 1
ATOM 785 C CA . PHE A 1 96 ? -14.395 1.326 15.726 1.00 98.62 96 PHE A CA 1
ATOM 786 C C . PHE A 1 96 ? -14.222 -0.080 16.296 1.00 98.62 96 PHE A C 1
ATOM 788 O O . PHE A 1 96 ? -15.141 -0.886 16.188 1.00 98.62 96 PHE A O 1
ATOM 795 N N . ILE A 1 97 ? -13.075 -0.363 16.925 1.00 98.81 97 ILE A N 1
ATOM 796 C CA . ILE A 1 97 ? -12.793 -1.687 17.501 1.00 98.81 97 ILE A CA 1
ATOM 797 C C . ILE A 1 97 ? -13.843 -2.042 18.557 1.00 98.81 97 ILE A C 1
ATOM 799 O O . ILE A 1 97 ? -14.490 -3.081 18.457 1.00 98.81 97 ILE A O 1
ATOM 803 N N . LYS A 1 98 ? -14.090 -1.145 19.522 1.00 98.75 98 LYS A N 1
ATOM 804 C CA . LYS A 1 98 ? -15.087 -1.365 20.581 1.00 98.75 98 LYS A CA 1
ATOM 805 C C . LYS A 1 98 ? -16.492 -1.549 20.014 1.00 98.75 98 LYS A C 1
ATOM 807 O O . LYS A 1 98 ? -17.217 -2.416 20.489 1.00 98.75 98 LYS A O 1
ATOM 812 N N . ALA A 1 99 ? -16.876 -0.750 19.017 1.00 98.69 99 ALA A N 1
ATOM 813 C CA . ALA A 1 99 ? -18.183 -0.876 18.382 1.00 98.69 99 ALA A CA 1
ATOM 814 C C . ALA A 1 99 ? -18.331 -2.220 17.647 1.00 98.69 99 ALA A C 1
ATOM 816 O O . ALA A 1 99 ? -19.368 -2.865 17.762 1.00 98.69 99 ALA A O 1
ATOM 817 N N . ALA A 1 100 ? -17.301 -2.669 16.925 1.00 98.69 100 ALA A N 1
ATOM 818 C CA . ALA A 1 100 ? -17.331 -3.943 16.211 1.00 98.69 100 ALA A CA 1
ATOM 819 C C . ALA A 1 100 ? -17.401 -5.135 17.177 1.00 98.69 100 ALA A C 1
ATOM 821 O O . ALA A 1 100 ? -18.255 -6.013 17.031 1.00 98.69 100 ALA A O 1
ATOM 822 N N . HIS A 1 101 ? -16.550 -5.130 18.204 1.00 98.75 101 HIS A N 1
ATOM 823 C CA . HIS A 1 101 ? -16.487 -6.191 19.208 1.00 98.75 101 HIS A CA 1
ATOM 824 C C . HIS A 1 101 ? -17.751 -6.281 20.065 1.00 98.75 101 HIS A C 1
ATOM 826 O O . HIS A 1 101 ? -18.133 -7.385 20.444 1.00 98.75 101 HIS A O 1
ATOM 832 N N . ALA A 1 102 ? -18.451 -5.167 20.310 1.00 98.50 102 ALA A N 1
ATOM 833 C CA . ALA A 1 102 ? -19.748 -5.176 20.996 1.00 98.50 102 ALA A CA 1
ATOM 834 C C . ALA A 1 102 ? -20.816 -6.013 20.261 1.00 98.50 102 ALA A C 1
ATOM 836 O O . ALA A 1 102 ? -21.714 -6.549 20.904 1.00 98.50 102 ALA A O 1
ATOM 837 N N . HIS A 1 103 ? -20.679 -6.174 18.941 1.00 98.12 103 HIS A N 1
ATOM 838 C CA . HIS A 1 103 ? -21.543 -7.008 18.095 1.00 98.12 103 HIS A CA 1
ATOM 839 C C . HIS A 1 103 ? -20.929 -8.367 17.741 1.00 98.12 103 HIS A C 1
ATOM 841 O O . HIS A 1 103 ? -21.449 -9.080 16.881 1.00 98.12 103 HIS A O 1
ATOM 847 N N . GLY A 1 104 ? -19.791 -8.723 18.346 1.00 97.62 104 GLY A N 1
ATOM 848 C CA . GLY A 1 104 ? -19.050 -9.941 18.011 1.00 97.62 104 GLY A CA 1
ATOM 849 C C . GLY A 1 104 ? -18.506 -9.968 16.577 1.00 97.62 104 GLY A C 1
ATOM 850 O O . GLY A 1 104 ? -18.225 -11.047 16.057 1.00 97.62 104 GLY A O 1
ATOM 851 N N . MET A 1 105 ? -18.377 -8.810 15.917 1.00 98.25 105 MET A N 1
ATOM 852 C CA . MET A 1 105 ? -17.773 -8.722 14.587 1.00 98.25 105 MET A CA 1
ATOM 853 C C . MET A 1 105 ? -16.251 -8.739 14.678 1.00 98.25 105 MET A C 1
ATOM 855 O O . MET A 1 105 ? -15.661 -8.114 15.556 1.00 98.25 105 MET A O 1
ATOM 859 N N . VAL A 1 106 ? -15.624 -9.392 13.705 1.00 98.31 106 VAL A N 1
ATOM 860 C CA . VAL A 1 106 ? -14.171 -9.369 13.510 1.00 98.31 106 VAL A CA 1
ATOM 861 C C . VAL A 1 106 ? -13.781 -8.063 12.820 1.00 98.31 106 VAL A 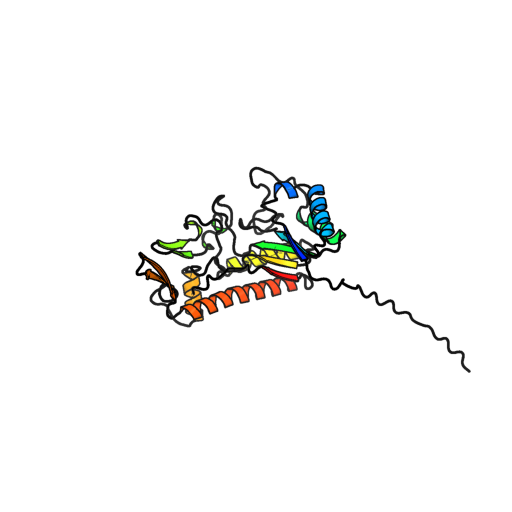C 1
ATOM 863 O O . VAL A 1 106 ? -14.424 -7.671 11.846 1.00 98.31 106 VAL A O 1
ATOM 866 N N . ILE A 1 107 ? -12.712 -7.400 13.252 1.00 98.69 107 ILE A N 1
ATOM 867 C CA . ILE A 1 107 ? -12.224 -6.163 12.633 1.00 98.69 107 ILE A CA 1
ATOM 868 C C . ILE A 1 107 ? -10.748 -6.253 12.231 1.00 98.69 107 ILE A C 1
ATOM 870 O O . ILE A 1 107 ? -9.861 -6.543 13.035 1.00 98.69 107 ILE A O 1
ATOM 874 N N . PHE A 1 108 ? -10.480 -5.957 10.960 1.00 98.75 108 PHE A N 1
ATOM 875 C CA . PHE A 1 108 ? -9.142 -5.861 10.389 1.00 98.75 108 PHE A CA 1
ATOM 876 C C . PHE A 1 108 ? -8.710 -4.404 10.229 1.00 98.75 108 PHE A C 1
ATOM 878 O O . PHE A 1 108 ? -9.496 -3.559 9.795 1.00 98.75 108 PHE A O 1
ATOM 885 N N . ALA A 1 109 ? -7.429 -4.136 10.470 1.00 98.62 109 ALA A N 1
ATOM 886 C CA . ALA A 1 109 ? -6.777 -2.921 9.996 1.00 98.62 109 ALA A CA 1
ATOM 887 C C . ALA A 1 109 ? -6.422 -3.067 8.508 1.00 98.62 109 ALA A C 1
ATOM 889 O O . ALA A 1 109 ? -5.537 -3.846 8.152 1.00 98.62 109 ALA A O 1
ATOM 890 N N . GLY A 1 110 ? -7.117 -2.329 7.646 1.00 98.19 110 GLY A N 1
ATOM 891 C CA . GLY A 1 110 ? -6.819 -2.185 6.223 1.00 98.19 110 GLY A CA 1
ATOM 892 C C . GLY A 1 110 ? -5.677 -1.202 5.998 1.00 98.19 110 GLY A C 1
ATOM 893 O O . GLY A 1 110 ? -5.694 -0.096 6.543 1.00 98.19 110 GLY A O 1
ATOM 894 N N . MET A 1 111 ? -4.665 -1.617 5.237 1.00 98.00 111 MET A N 1
ATOM 895 C CA . MET A 1 111 ? -3.471 -0.806 5.010 1.00 98.00 111 MET A CA 1
ATOM 896 C C . MET A 1 111 ? -2.971 -0.919 3.573 1.00 98.00 111 MET A C 1
ATOM 898 O O . MET A 1 111 ? -2.603 -2.004 3.122 1.00 98.00 111 MET A O 1
ATOM 902 N N . ASN A 1 112 ? -2.880 0.217 2.884 1.00 97.12 112 ASN A N 1
ATOM 903 C CA . ASN A 1 112 ? -2.157 0.352 1.626 1.00 97.12 112 ASN A CA 1
ATOM 904 C C . ASN A 1 112 ? -0.654 0.240 1.900 1.00 97.12 112 ASN A C 1
ATOM 906 O O . ASN A 1 112 ? -0.069 1.104 2.554 1.00 97.12 112 ASN A O 1
ATOM 910 N N . ILE A 1 113 ? -0.034 -0.828 1.398 1.00 97.50 113 ILE A N 1
ATOM 911 C CA . ILE A 1 113 ? 1.373 -1.130 1.668 1.00 97.50 113 ILE A CA 1
ATOM 912 C C . ILE A 1 113 ? 2.279 -0.300 0.764 1.00 97.50 113 ILE A C 1
ATOM 914 O O . ILE A 1 113 ? 2.826 0.700 1.198 1.00 97.50 113 ILE A O 1
ATOM 918 N N . PHE A 1 114 ? 2.414 -0.654 -0.516 1.00 97.62 114 PHE A N 1
ATOM 919 C CA . PHE A 1 114 ? 3.368 0.041 -1.388 1.00 97.62 114 PHE A CA 1
ATOM 920 C C . PHE A 1 114 ? 2.769 1.249 -2.110 1.00 97.62 114 PHE A C 1
ATOM 922 O O . PHE A 1 114 ? 3.490 1.933 -2.824 1.00 97.62 114 PHE A O 1
ATOM 929 N N . ALA A 1 115 ? 1.478 1.535 -1.938 1.00 95.69 115 ALA A N 1
ATOM 930 C CA . ALA A 1 115 ? 0.863 2.767 -2.419 1.00 95.69 115 ALA A CA 1
ATOM 931 C C . ALA A 1 115 ? 0.971 3.855 -1.346 1.00 95.69 115 ALA A C 1
ATOM 933 O O . ALA A 1 115 ? 0.159 3.903 -0.426 1.00 95.69 115 ALA A O 1
ATOM 934 N N . ASP A 1 116 ? 1.976 4.713 -1.483 1.00 94.56 116 ASP A N 1
ATOM 935 C CA . ASP A 1 116 ? 2.333 5.740 -0.499 1.00 94.56 116 ASP A CA 1
ATOM 936 C C . ASP A 1 116 ? 2.573 7.077 -1.219 1.00 94.56 116 ASP A C 1
ATOM 938 O O . ASP A 1 116 ? 3.671 7.638 -1.262 1.00 94.56 116 ASP A O 1
ATOM 942 N N . GLY A 1 117 ? 1.529 7.534 -1.912 1.00 93.56 117 GLY A N 1
ATOM 943 C CA . GLY A 1 117 ? 1.550 8.782 -2.655 1.00 93.56 117 GLY A CA 1
ATOM 944 C C . GLY A 1 117 ? 0.286 9.019 -3.474 1.00 93.56 117 GLY A C 1
ATOM 945 O O . GLY A 1 117 ? -0.110 8.198 -4.304 1.00 93.56 117 GLY A O 1
ATOM 946 N N . GLN A 1 118 ? -0.317 10.192 -3.301 1.00 92.88 118 GLN A N 1
ATOM 947 C CA . GLN A 1 118 ? -1.494 10.637 -4.046 1.00 92.88 118 GLN A CA 1
ATOM 948 C C . GLN A 1 118 ? -1.133 11.882 -4.862 1.00 92.88 118 GLN A C 1
ATOM 950 O O . GLN A 1 118 ? -0.766 12.920 -4.312 1.00 92.88 118 GLN A O 1
ATOM 955 N N . ASN A 1 119 ? -1.218 11.765 -6.188 1.00 90.12 119 ASN A N 1
ATOM 956 C CA . ASN A 1 119 ? -0.644 12.723 -7.135 1.00 90.12 119 ASN A CA 1
ATOM 957 C C . ASN A 1 119 ? -1.404 14.054 -7.283 1.00 90.12 119 ASN A C 1
ATOM 959 O O . ASN A 1 119 ? -0.794 15.077 -7.568 1.00 90.12 119 ASN A O 1
ATOM 963 N N . ILE A 1 120 ? -2.721 14.052 -7.089 1.00 87.94 120 ILE A N 1
ATOM 964 C CA . ILE A 1 120 ? -3.601 15.230 -7.145 1.00 87.94 120 ILE A CA 1
ATOM 965 C C . ILE A 1 120 ? -3.302 16.177 -5.979 1.00 87.94 120 ILE A C 1
ATOM 967 O O . ILE A 1 120 ? -3.191 17.380 -6.181 1.00 87.94 120 ILE A O 1
ATOM 971 N N . VAL A 1 121 ? -3.160 15.640 -4.762 1.00 89.44 121 VAL A N 1
ATOM 972 C CA . VAL A 1 121 ? -2.885 16.447 -3.553 1.00 89.44 121 VAL A CA 1
ATOM 973 C C . VAL A 1 121 ? -1.402 16.500 -3.186 1.00 89.44 121 VAL A C 1
ATOM 975 O O . VAL A 1 121 ? -1.047 17.171 -2.224 1.00 89.44 121 VAL A O 1
ATOM 978 N N . LYS A 1 122 ? -0.548 15.778 -3.925 1.00 92.06 122 LYS A N 1
ATOM 979 C CA . LYS A 1 122 ? 0.906 15.677 -3.712 1.00 92.06 122 LYS A CA 1
ATOM 980 C C . LYS A 1 122 ? 1.284 15.325 -2.262 1.00 92.06 122 LYS A C 1
ATOM 982 O O . LYS A 1 122 ? 2.202 15.909 -1.701 1.00 92.06 122 LYS A O 1
ATOM 987 N N . ARG A 1 123 ? 0.578 14.357 -1.661 1.00 92.75 123 ARG A N 1
ATOM 988 C CA . ARG A 1 123 ? 0.845 13.837 -0.300 1.00 92.75 123 ARG A CA 1
ATOM 989 C C . ARG A 1 123 ? 1.388 12.416 -0.356 1.00 92.75 123 ARG A C 1
ATOM 991 O O . ARG A 1 123 ? 0.895 11.632 -1.167 1.00 92.75 123 ARG A O 1
ATOM 998 N N . GLY A 1 124 ? 2.343 12.102 0.515 1.00 91.81 124 GLY A N 1
ATOM 999 C CA . GLY A 1 124 ? 2.886 10.759 0.736 1.00 91.81 124 GLY A CA 1
ATOM 1000 C C . GLY A 1 124 ? 4.405 10.694 0.664 1.00 91.81 124 GLY A C 1
ATOM 1001 O O . GLY A 1 124 ? 5.065 11.626 0.194 1.00 91.81 124 GLY A O 1
ATOM 1002 N N . ALA A 1 125 ? 4.969 9.577 1.115 1.00 90.06 125 ALA A N 1
ATOM 1003 C CA . ALA A 1 125 ? 6.406 9.393 1.290 1.00 90.06 125 ALA A CA 1
ATOM 1004 C C . ALA A 1 125 ? 7.200 9.674 0.002 1.00 90.06 125 ALA A C 1
ATOM 1006 O O . ALA A 1 125 ? 8.286 10.261 0.064 1.00 90.06 125 ALA A O 1
ATOM 1007 N N . VAL A 1 126 ? 6.638 9.329 -1.165 1.00 91.06 126 VAL A N 1
ATOM 1008 C CA . VAL A 1 126 ? 7.254 9.591 -2.481 1.00 91.06 126 VAL A CA 1
ATOM 1009 C C . VAL A 1 126 ? 7.428 11.077 -2.809 1.00 91.06 126 VAL A C 1
ATOM 1011 O O . VAL A 1 126 ? 8.301 11.409 -3.609 1.00 91.06 126 VAL A O 1
ATOM 1014 N N . PHE A 1 127 ? 6.623 11.972 -2.228 1.00 90.06 127 PHE A N 1
ATOM 1015 C CA . PHE A 1 127 ? 6.702 13.419 -2.463 1.00 90.06 127 PHE A CA 1
ATOM 1016 C C . PHE A 1 127 ? 7.563 14.139 -1.413 1.00 90.06 127 PHE A C 1
ATOM 1018 O O . PHE A 1 127 ? 8.129 15.192 -1.714 1.00 90.06 127 PHE A O 1
ATOM 1025 N N . ASP A 1 128 ? 7.735 13.534 -0.234 1.00 86.81 128 ASP A N 1
ATOM 1026 C CA . ASP A 1 128 ? 8.397 14.141 0.923 1.00 86.81 128 ASP A CA 1
ATOM 1027 C C . ASP A 1 128 ? 9.830 13.615 1.143 1.00 86.81 128 ASP A C 1
ATOM 1029 O O . ASP A 1 128 ? 10.723 13.803 0.312 1.00 86.81 128 ASP A O 1
ATOM 1033 N N . LYS A 1 129 ? 10.091 12.981 2.295 1.00 81.25 129 LYS A N 1
ATOM 1034 C CA . LYS A 1 129 ? 11.431 12.560 2.743 1.00 81.25 129 LYS A CA 1
ATOM 1035 C C . LYS A 1 129 ? 11.985 11.372 1.953 1.00 81.25 129 LYS A C 1
ATOM 1037 O O . LYS A 1 129 ? 13.190 11.126 1.991 1.00 81.25 129 LYS A O 1
ATOM 1042 N N . HIS A 1 130 ? 11.133 10.649 1.229 1.00 91.00 130 HIS A N 1
ATOM 1043 C CA . HIS A 1 130 ? 11.457 9.355 0.636 1.00 91.00 130 HIS A CA 1
ATOM 1044 C C . HIS A 1 130 ? 11.332 9.342 -0.893 1.00 91.00 130 HIS A C 1
ATOM 1046 O O . HIS A 1 130 ? 11.026 8.316 -1.492 1.00 91.00 130 HIS A O 1
ATOM 1052 N N . LYS A 1 131 ? 11.669 10.453 -1.564 1.00 91.81 131 LYS A N 1
ATOM 1053 C CA . LYS A 1 131 ? 11.655 10.562 -3.041 1.00 91.81 131 LYS A CA 1
ATOM 1054 C C . LYS A 1 131 ? 12.435 9.462 -3.766 1.00 91.81 131 LYS A C 1
ATOM 1056 O O . LYS A 1 131 ? 12.095 9.104 -4.887 1.00 91.81 131 LYS A O 1
ATOM 1061 N N . LYS A 1 132 ? 13.487 8.919 -3.144 1.00 94.38 132 LYS A N 1
ATOM 1062 C CA . LYS A 1 132 ? 14.297 7.824 -3.711 1.00 94.38 132 LYS A CA 1
ATOM 1063 C C . LYS A 1 132 ? 13.607 6.458 -3.658 1.00 94.38 132 LYS A C 1
ATOM 1065 O O . LYS A 1 132 ? 14.079 5.529 -4.294 1.00 94.38 132 LYS A O 1
ATOM 1070 N N . TRP A 1 133 ? 12.528 6.324 -2.889 1.00 97.00 133 TRP A N 1
ATOM 1071 C CA . TRP A 1 133 ? 11.787 5.070 -2.759 1.00 97.00 133 TRP A CA 1
ATOM 1072 C C . TRP A 1 133 ? 10.744 4.879 -3.846 1.00 97.00 133 TRP A C 1
ATOM 1074 O O . TRP A 1 133 ? 10.165 3.805 -3.926 1.00 97.00 133 TRP A O 1
ATOM 1084 N N . GLN A 1 134 ? 10.459 5.905 -4.642 1.00 96.56 134 GLN A N 1
ATOM 1085 C CA . GLN A 1 134 ? 9.421 5.830 -5.655 1.00 96.56 134 GLN A CA 1
ATOM 1086 C C . GLN A 1 134 ? 9.751 4.795 -6.734 1.00 96.56 134 GLN A C 1
ATOM 1088 O O . GLN A 1 134 ? 10.918 4.575 -7.065 1.00 96.56 134 GLN A O 1
ATOM 1093 N N . ALA A 1 135 ? 8.712 4.189 -7.300 1.00 97.56 135 ALA A N 1
ATOM 1094 C CA . ALA A 1 135 ? 8.886 3.261 -8.398 1.00 97.56 135 ALA A CA 1
ATOM 1095 C C . ALA A 1 135 ? 9.346 3.977 -9.681 1.00 97.56 135 ALA A C 1
ATOM 1097 O O . ALA A 1 135 ? 8.963 5.124 -9.933 1.00 97.56 135 ALA A O 1
ATOM 1098 N N . ILE A 1 136 ? 10.131 3.282 -10.503 1.00 98.00 136 ILE A N 1
ATOM 1099 C CA . ILE A 1 136 ? 10.470 3.701 -11.870 1.00 98.00 136 ILE A CA 1
ATOM 1100 C C . ILE A 1 136 ? 9.675 2.848 -12.860 1.00 98.00 136 ILE A C 1
ATOM 1102 O O . ILE A 1 136 ? 9.727 1.617 -12.815 1.00 98.00 136 ILE A O 1
ATOM 1106 N N . ASN A 1 137 ? 8.951 3.485 -13.774 1.00 97.50 137 ASN A N 1
ATOM 1107 C CA . ASN A 1 137 ? 8.143 2.819 -14.789 1.00 97.50 137 ASN A CA 1
ATOM 1108 C C . ASN A 1 137 ? 8.776 2.965 -16.175 1.00 97.50 137 ASN A C 1
ATOM 1110 O O . ASN A 1 137 ? 9.314 4.017 -16.510 1.00 97.50 137 ASN A O 1
ATOM 1114 N N . TYR A 1 138 ? 8.645 1.936 -17.009 1.00 97.25 138 TYR A N 1
ATOM 1115 C CA . TYR A 1 138 ? 9.010 1.993 -18.421 1.00 97.25 138 TYR A CA 1
ATOM 1116 C C . TYR A 1 138 ? 7.804 2.420 -19.260 1.00 97.25 138 TYR A C 1
ATOM 1118 O O . TYR A 1 138 ? 6.924 1.619 -19.567 1.00 97.25 138 TYR A O 1
ATOM 1126 N N . VAL A 1 139 ? 7.746 3.703 -19.606 1.00 95.56 139 VAL A N 1
ATOM 1127 C CA . VAL A 1 139 ? 6.596 4.344 -20.249 1.00 95.56 139 VAL A CA 1
ATOM 1128 C C . VAL A 1 139 ? 6.761 4.349 -21.778 1.00 95.56 139 VAL A C 1
ATOM 1130 O O . VAL A 1 139 ? 7.800 4.802 -22.276 1.00 95.56 139 VAL A O 1
ATOM 1133 N N . PRO A 1 140 ? 5.746 3.911 -22.554 1.00 93.06 140 PRO A N 1
ATOM 1134 C CA . PRO A 1 140 ? 5.795 3.935 -24.015 1.00 93.06 140 PRO A CA 1
ATOM 1135 C C . PRO A 1 140 ? 6.173 5.318 -24.554 1.00 93.06 140 PRO A C 1
ATOM 1137 O O . PRO A 1 140 ? 5.614 6.327 -24.126 1.00 93.06 140 PRO A O 1
ATOM 1140 N N . ARG A 1 141 ? 7.117 5.372 -25.504 1.00 91.25 141 ARG A N 1
ATOM 1141 C CA . ARG A 1 141 ? 7.651 6.603 -26.137 1.00 91.25 141 ARG A CA 1
ATOM 1142 C C . ARG A 1 141 ? 8.351 7.604 -25.201 1.00 91.25 141 ARG A C 1
ATOM 1144 O O . ARG A 1 141 ? 8.947 8.546 -25.709 1.00 91.25 141 ARG A O 1
ATOM 1151 N N . LYS A 1 142 ? 8.296 7.424 -23.877 1.00 94.44 142 LYS A N 1
ATOM 1152 C CA . LYS A 1 142 ? 8.904 8.331 -22.886 1.00 94.44 142 LYS A CA 1
ATOM 1153 C C . LYS A 1 142 ? 10.103 7.714 -22.149 1.00 94.44 142 LYS A C 1
ATOM 1155 O O . LYS A 1 142 ? 10.900 8.450 -21.582 1.00 94.44 142 LYS A O 1
ATOM 1160 N N . GLY A 1 143 ? 10.264 6.389 -22.184 1.00 95.31 143 GLY A N 1
ATOM 1161 C CA . GLY A 1 143 ? 11.377 5.696 -21.531 1.00 95.31 143 GLY A CA 1
ATOM 1162 C C . GLY A 1 143 ? 11.148 5.493 -20.032 1.00 95.31 143 GLY A C 1
ATOM 1163 O O . GLY A 1 143 ? 10.013 5.329 -19.589 1.00 95.31 143 GLY A O 1
ATOM 1164 N N . LEU A 1 144 ? 12.229 5.440 -19.253 1.00 97.56 144 LEU A N 1
ATOM 1165 C CA . LEU A 1 144 ? 12.153 5.250 -17.804 1.00 97.56 144 LEU A CA 1
ATOM 1166 C C . LEU A 1 144 ? 11.779 6.562 -17.115 1.00 97.56 144 LEU A C 1
ATOM 1168 O O . LEU A 1 144 ? 12.537 7.526 -17.185 1.00 97.56 144 LEU A O 1
ATOM 1172 N N . LEU A 1 145 ? 10.643 6.574 -16.423 1.00 97.31 145 LEU A N 1
ATOM 1173 C CA . LEU A 1 145 ? 10.176 7.725 -15.658 1.00 97.31 145 LEU A CA 1
ATOM 1174 C C . LEU A 1 145 ? 9.887 7.336 -14.209 1.00 97.31 145 LEU A C 1
ATOM 1176 O O . LEU A 1 145 ? 9.312 6.271 -13.963 1.00 97.31 145 LEU A O 1
ATOM 1180 N N . PRO A 1 146 ? 10.235 8.191 -13.237 1.00 96.44 146 PRO A N 1
ATOM 1181 C CA . PRO A 1 146 ? 9.731 8.039 -11.885 1.00 96.44 146 PRO A CA 1
ATOM 1182 C C . PRO A 1 146 ? 8.204 8.167 -11.869 1.00 96.44 146 PRO A C 1
ATOM 1184 O O . PRO A 1 146 ? 7.626 8.979 -12.592 1.00 96.44 146 PRO A O 1
ATOM 1187 N N . VAL A 1 147 ? 7.538 7.386 -11.016 1.00 95.44 147 VAL A N 1
ATOM 1188 C CA . VAL A 1 147 ? 6.067 7.321 -10.969 1.00 95.44 147 VAL A CA 1
ATOM 1189 C C . VAL A 1 147 ? 5.413 8.695 -10.762 1.00 95.44 147 VAL A C 1
ATOM 1191 O O . VAL A 1 147 ? 4.324 8.937 -11.280 1.00 95.44 147 VAL A O 1
ATOM 1194 N N . THR A 1 148 ? 6.094 9.610 -10.062 1.00 94.50 148 THR A N 1
ATOM 1195 C CA . THR A 1 148 ? 5.627 10.981 -9.785 1.00 94.50 148 THR A CA 1
ATOM 1196 C C . THR A 1 148 ? 5.615 11.911 -11.000 1.00 94.50 148 THR A C 1
ATOM 1198 O O . THR A 1 148 ? 4.920 12.930 -10.966 1.00 94.50 148 THR A O 1
ATOM 1201 N N . GLU A 1 149 ? 6.315 11.549 -12.076 1.00 94.44 149 GLU A N 1
ATOM 1202 C CA . GLU A 1 149 ? 6.359 12.283 -13.349 1.00 94.44 149 GLU A CA 1
ATOM 1203 C C . GLU A 1 149 ? 5.382 11.710 -14.394 1.00 94.44 149 GLU A C 1
ATOM 1205 O O . GLU A 1 149 ? 5.252 12.242 -15.496 1.00 94.44 149 GLU A O 1
ATOM 1210 N N . ILE A 1 150 ? 4.654 10.638 -14.061 1.00 93.38 150 ILE A N 1
ATOM 1211 C CA . ILE A 1 150 ? 3.679 10.024 -14.968 1.00 93.38 150 ILE A CA 1
ATOM 1212 C C . ILE A 1 150 ? 2.350 10.779 -14.896 1.00 93.38 150 ILE A C 1
ATOM 1214 O O . ILE A 1 150 ? 1.635 10.761 -13.889 1.00 93.38 150 ILE A O 1
ATOM 1218 N N . GLU A 1 151 ? 1.998 11.418 -16.006 1.00 89.31 151 GLU A N 1
ATOM 1219 C CA . GLU A 1 151 ? 0.743 12.150 -16.175 1.00 89.31 151 GLU A CA 1
ATOM 1220 C C . GLU A 1 151 ? -0.485 11.237 -16.039 1.00 89.31 151 GLU A C 1
ATOM 1222 O O . GLU A 1 151 ? -0.476 10.072 -16.436 1.00 89.31 151 GLU A O 1
ATOM 1227 N N . GLY A 1 152 ? -1.566 1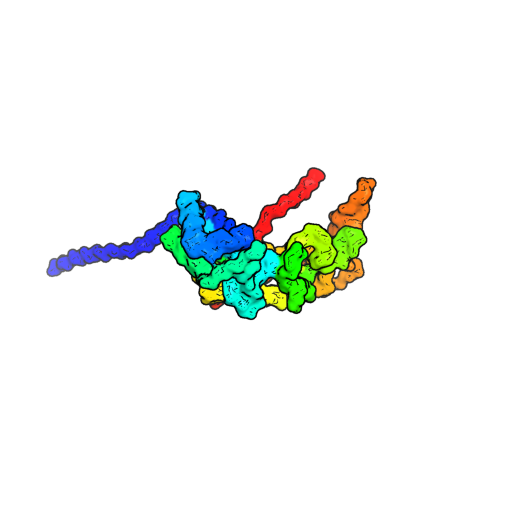1.773 -15.465 1.00 87.69 152 GLY A N 1
ATOM 1228 C CA . GLY A 1 152 ? -2.850 11.072 -15.340 1.00 87.69 152 GLY A CA 1
ATOM 1229 C C . GLY A 1 152 ? -2.887 9.953 -14.294 1.00 87.69 152 GLY A C 1
ATOM 1230 O O . GLY A 1 152 ? -3.947 9.377 -14.054 1.00 87.69 152 GLY A O 1
ATOM 1231 N N . LYS A 1 153 ? -1.768 9.653 -13.627 1.00 90.50 153 LYS A N 1
ATOM 1232 C CA . LYS A 1 153 ? -1.707 8.605 -12.611 1.00 90.50 153 LYS A CA 1
ATOM 1233 C C . LYS A 1 153 ? -2.097 9.141 -11.224 1.00 90.50 153 LYS A C 1
ATOM 1235 O O . LYS A 1 153 ? -1.424 10.043 -10.728 1.00 90.50 153 LYS A O 1
ATOM 1240 N N . PRO A 1 154 ? -3.142 8.607 -10.558 1.00 90.88 154 PRO A N 1
ATOM 1241 C CA . PRO A 1 154 ? -3.606 9.147 -9.277 1.00 90.88 154 PRO A CA 1
ATOM 1242 C C . PRO A 1 154 ? -2.836 8.608 -8.063 1.00 90.88 154 PRO A C 1
ATOM 1244 O O . PRO A 1 154 ? -2.652 9.332 -7.087 1.00 90.88 154 PRO A O 1
ATOM 1247 N N . THR A 1 155 ? -2.382 7.352 -8.106 1.00 94.25 155 THR A N 1
ATOM 1248 C CA . THR A 1 155 ? -1.624 6.706 -7.023 1.00 94.25 155 THR A CA 1
ATOM 1249 C C . THR A 1 155 ? -0.191 6.451 -7.455 1.00 94.25 155 THR A C 1
ATOM 1251 O O . THR A 1 155 ? 0.053 5.854 -8.502 1.00 94.25 155 THR A O 1
ATOM 1254 N N . MET A 1 156 ? 0.736 6.847 -6.596 1.00 95.44 156 MET A N 1
ATOM 1255 C CA . MET A 1 156 ? 2.162 6.605 -6.706 1.00 95.44 156 MET A CA 1
ATOM 1256 C C . MET A 1 156 ? 2.554 5.425 -5.820 1.00 95.44 156 MET A C 1
ATOM 1258 O O . MET A 1 156 ? 2.044 5.273 -4.710 1.00 95.44 156 MET A O 1
ATOM 1262 N N . PHE A 1 157 ? 3.471 4.601 -6.308 1.00 97.12 157 PHE A N 1
ATOM 1263 C CA . PHE A 1 157 ? 3.949 3.435 -5.580 1.00 97.12 157 PHE A CA 1
ATOM 1264 C C . PHE A 1 157 ? 5.409 3.604 -5.171 1.00 97.12 157 PHE A C 1
ATOM 1266 O O . PHE A 1 157 ? 6.218 4.160 -5.915 1.00 97.12 157 PHE A O 1
ATOM 1273 N N . LEU A 1 158 ? 5.738 3.070 -4.002 1.00 97.88 158 LEU A N 1
ATOM 1274 C CA . LEU A 1 158 ? 7.097 2.782 -3.573 1.00 97.88 158 LEU A CA 1
ATOM 1275 C C . LEU A 1 158 ? 7.613 1.538 -4.306 1.00 97.88 158 LEU A C 1
ATOM 1277 O O . LEU A 1 158 ? 6.831 0.670 -4.699 1.00 97.88 158 LEU A O 1
ATOM 1281 N N . ASN A 1 159 ? 8.929 1.421 -4.451 1.00 98.25 159 ASN A N 1
ATOM 1282 C CA . ASN A 1 159 ? 9.592 0.234 -4.966 1.00 98.25 159 ASN A CA 1
ATOM 1283 C C . ASN A 1 159 ? 9.584 -0.876 -3.890 1.00 98.25 159 ASN A C 1
ATOM 1285 O O . ASN A 1 159 ? 10.313 -0.771 -2.897 1.00 98.25 159 ASN A O 1
ATOM 1289 N N . PRO A 1 160 ? 8.829 -1.977 -4.089 1.00 98.19 160 PRO A N 1
ATOM 1290 C CA . PRO A 1 160 ? 8.724 -3.053 -3.104 1.00 98.19 160 PRO A CA 1
ATOM 1291 C C . PRO A 1 160 ? 10.027 -3.824 -2.873 1.00 98.19 160 PRO A C 1
ATOM 1293 O O . PRO A 1 160 ? 10.133 -4.553 -1.889 1.00 98.19 160 PRO A O 1
ATOM 1296 N N . ALA A 1 161 ? 11.003 -3.730 -3.782 1.00 98.38 161 ALA A N 1
ATOM 1297 C CA . ALA A 1 161 ? 12.268 -4.458 -3.689 1.00 98.38 161 ALA A CA 1
ATOM 1298 C C . ALA A 1 161 ? 13.250 -3.831 -2.686 1.00 98.38 161 ALA A C 1
ATOM 1300 O O . ALA A 1 161 ? 14.138 -4.526 -2.184 1.00 98.38 161 ALA A O 1
ATOM 1301 N N . LEU A 1 162 ? 13.086 -2.544 -2.367 1.00 98.56 162 LEU A N 1
ATOM 1302 C CA . LEU A 1 162 ? 13.970 -1.827 -1.451 1.00 98.56 162 LEU A CA 1
ATOM 1303 C C . LEU A 1 162 ? 13.757 -2.289 -0.006 1.00 98.56 162 LEU A C 1
ATOM 1305 O O . LEU A 1 162 ? 12.634 -2.333 0.501 1.00 98.56 162 LEU A O 1
ATOM 1309 N N . LYS A 1 163 ? 14.847 -2.625 0.690 1.00 97.94 163 LYS A N 1
ATOM 1310 C CA . LYS A 1 163 ? 14.772 -3.183 2.050 1.00 97.94 163 LYS A CA 1
ATOM 1311 C C . LYS A 1 163 ? 14.331 -2.154 3.079 1.00 97.94 163 LYS A C 1
ATOM 1313 O O . LYS A 1 163 ? 13.632 -2.503 4.026 1.00 97.94 163 LYS A O 1
ATOM 1318 N N . GLU A 1 164 ? 14.687 -0.897 2.876 1.00 97.81 164 GLU A N 1
ATOM 1319 C CA . GLU A 1 164 ? 14.239 0.228 3.683 1.00 97.81 164 GLU A CA 1
ATOM 1320 C C . GLU A 1 164 ? 12.732 0.487 3.543 1.00 97.81 164 GLU A C 1
ATOM 1322 O O . GLU A 1 164 ? 12.079 0.727 4.556 1.00 97.81 164 GLU A O 1
ATOM 1327 N N . VAL A 1 165 ? 12.162 0.316 2.342 1.00 98.19 165 VAL A N 1
ATOM 1328 C CA . VAL A 1 165 ? 10.707 0.384 2.108 1.00 98.19 165 VAL A CA 1
ATOM 1329 C C . VAL A 1 165 ? 10.003 -0.774 2.814 1.00 98.19 165 VAL A C 1
ATOM 1331 O O . VAL A 1 165 ? 9.059 -0.560 3.570 1.00 98.19 165 VAL A O 1
ATOM 1334 N N . GLN A 1 166 ? 10.496 -2.006 2.636 1.00 98.62 166 GLN A N 1
ATOM 1335 C CA . GLN A 1 166 ? 9.942 -3.181 3.322 1.00 98.62 166 GLN A CA 1
ATOM 1336 C C . GLN A 1 166 ? 9.967 -3.009 4.846 1.00 98.62 166 GLN A C 1
ATOM 1338 O O . GLN A 1 166 ? 8.992 -3.324 5.528 1.00 98.62 166 GLN A O 1
ATOM 1343 N N . LYS A 1 167 ? 11.076 -2.490 5.386 1.00 98.56 167 LYS A N 1
ATOM 1344 C CA . LYS A 1 167 ? 11.229 -2.229 6.818 1.00 98.56 167 LYS A CA 1
ATOM 1345 C C . LYS A 1 167 ? 10.251 -1.164 7.316 1.00 98.56 167 LYS A C 1
ATOM 1347 O O . LYS A 1 167 ? 9.657 -1.372 8.370 1.00 98.56 167 LYS A O 1
ATOM 1352 N N . TYR A 1 168 ? 10.093 -0.066 6.582 1.00 98.06 168 TYR A N 1
ATOM 1353 C CA . TYR A 1 168 ? 9.158 1.009 6.914 1.00 98.06 168 TYR A CA 1
ATOM 1354 C C . TYR A 1 168 ? 7.721 0.485 7.046 1.00 98.06 168 TYR A C 1
ATOM 1356 O O . TYR A 1 168 ? 7.109 0.651 8.100 1.00 98.06 168 TYR A O 1
ATOM 1364 N N . GLU A 1 169 ? 7.228 -0.260 6.053 1.00 98.44 169 GLU A N 1
ATOM 1365 C CA . GLU A 1 169 ? 5.872 -0.827 6.097 1.00 98.44 169 GLU A CA 1
ATOM 1366 C C . GLU A 1 169 ? 5.700 -1.847 7.236 1.00 98.44 169 GLU A C 1
ATOM 1368 O O . GLU A 1 169 ? 4.700 -1.831 7.954 1.00 98.44 169 GLU A O 1
ATOM 1373 N N . ILE A 1 170 ? 6.696 -2.714 7.463 1.00 98.81 170 ILE A N 1
ATOM 1374 C CA . ILE A 1 170 ? 6.668 -3.688 8.567 1.00 98.81 170 ILE A CA 1
ATOM 1375 C C . ILE A 1 170 ? 6.656 -2.988 9.933 1.00 98.81 170 ILE A C 1
ATOM 1377 O O . ILE A 1 170 ? 5.990 -3.461 10.857 1.00 98.81 170 ILE A O 1
ATOM 1381 N N . ASP A 1 171 ? 7.383 -1.884 10.093 1.00 98.69 171 ASP A N 1
ATOM 1382 C CA . ASP A 1 171 ? 7.416 -1.138 11.349 1.00 98.69 171 ASP A CA 1
ATOM 1383 C C . ASP A 1 171 ? 6.066 -0.467 11.653 1.00 98.69 171 ASP A C 1
ATOM 1385 O O . ASP A 1 171 ? 5.610 -0.561 12.797 1.00 98.69 171 ASP A O 1
ATOM 1389 N N . ILE A 1 172 ? 5.384 0.094 10.645 1.00 98.56 172 ILE A N 1
ATOM 1390 C CA . ILE A 1 172 ? 4.013 0.620 10.785 1.00 98.56 172 ILE A CA 1
ATOM 1391 C C . ILE A 1 172 ? 3.043 -0.514 11.141 1.00 98.56 172 ILE A C 1
ATOM 1393 O O . ILE A 1 172 ? 2.292 -0.399 12.107 1.00 98.56 172 ILE A O 1
ATOM 1397 N N . ILE A 1 173 ? 3.092 -1.653 10.439 1.00 98.75 173 ILE A N 1
ATOM 1398 C CA . ILE A 1 173 ? 2.243 -2.817 10.756 1.00 98.75 173 ILE A CA 1
ATOM 1399 C C . ILE A 1 173 ? 2.448 -3.250 12.214 1.00 98.75 173 ILE A C 1
ATOM 1401 O O . ILE A 1 173 ? 1.487 -3.444 12.955 1.00 98.75 173 ILE A O 1
ATOM 1405 N N . LYS A 1 174 ? 3.701 -3.368 12.666 1.00 98.69 174 LYS A N 1
ATOM 1406 C CA . LYS A 1 174 ? 4.007 -3.746 14.054 1.00 98.69 174 LYS A CA 1
ATOM 1407 C C . LYS A 1 174 ? 3.571 -2.688 15.063 1.00 98.69 174 LYS A C 1
ATOM 1409 O O . LYS A 1 174 ? 3.315 -3.041 16.209 1.00 98.69 174 LYS A O 1
ATOM 1414 N N . GLU A 1 175 ? 3.550 -1.410 14.700 1.00 98.62 175 GLU A N 1
ATOM 1415 C CA . GLU A 1 175 ? 2.979 -0.357 15.542 1.00 98.62 175 GLU A CA 1
ATOM 1416 C C . GLU A 1 175 ? 1.481 -0.585 15.746 1.00 98.62 175 GLU A C 1
ATOM 1418 O O . GLU A 1 175 ? 1.025 -0.594 16.888 1.00 98.62 175 GLU A O 1
ATOM 1423 N N . VAL A 1 176 ? 0.746 -0.880 14.671 1.00 98.56 176 VAL A N 1
ATOM 1424 C CA . VAL A 1 176 ? -0.691 -1.183 14.737 1.00 98.56 176 VAL A CA 1
ATOM 1425 C C . VAL A 1 176 ? -0.958 -2.408 15.609 1.00 98.56 176 VAL A C 1
ATOM 1427 O O . VAL A 1 176 ? -1.744 -2.318 16.549 1.00 98.56 176 VAL A O 1
ATOM 1430 N N . VAL A 1 177 ? -0.263 -3.526 15.357 1.00 98.50 177 VAL A N 1
ATOM 1431 C CA . VAL A 1 177 ? -0.470 -4.783 16.106 1.00 98.50 177 VAL A CA 1
ATOM 1432 C C . VAL A 1 177 ? -0.165 -4.631 17.601 1.00 98.50 177 VAL A C 1
ATOM 1434 O O . VAL A 1 177 ? -0.784 -5.300 18.422 1.00 98.50 177 VAL A O 1
ATOM 1437 N N . ARG A 1 178 ? 0.789 -3.770 17.979 1.00 98.25 178 ARG A N 1
ATOM 1438 C CA . ARG A 1 178 ? 1.119 -3.528 19.396 1.00 98.25 178 ARG A CA 1
ATOM 1439 C C . ARG A 1 178 ? 0.103 -2.646 20.104 1.00 98.25 178 ARG A C 1
ATOM 1441 O O . ARG A 1 178 ? -0.130 -2.841 21.291 1.00 98.25 178 ARG A O 1
ATOM 1448 N N . ASN A 1 179 ? -0.415 -1.642 19.404 1.00 98.19 179 ASN A N 1
ATOM 1449 C CA . ASN A 1 179 ? -1.131 -0.541 20.040 1.00 98.19 179 ASN A CA 1
ATOM 1450 C C . ASN A 1 179 ? -2.653 -0.710 19.992 1.00 98.19 179 ASN A C 1
ATOM 1452 O O . ASN A 1 179 ? -3.348 -0.081 20.787 1.00 98.19 179 ASN A O 1
ATOM 1456 N N . TYR A 1 180 ? -3.169 -1.531 19.074 1.00 98.44 180 TYR A N 1
ATOM 1457 C CA . TYR A 1 180 ? -4.601 -1.665 18.829 1.00 98.44 180 TYR A CA 1
ATOM 1458 C C . TYR A 1 180 ? -5.024 -3.129 18.779 1.00 98.44 180 TYR A C 1
ATOM 1460 O O . TYR A 1 180 ? -4.389 -3.957 18.127 1.00 98.44 180 TYR A O 1
ATOM 1468 N N . ALA A 1 181 ? -6.145 -3.433 19.433 1.00 98.00 181 ALA A N 1
ATOM 1469 C CA . ALA A 1 181 ? -6.722 -4.772 19.504 1.00 98.00 181 ALA A CA 1
ATOM 1470 C C . ALA A 1 181 ? -7.519 -5.131 18.234 1.00 98.00 181 ALA A C 1
ATOM 1472 O O . ALA A 1 181 ? -8.679 -5.521 18.311 1.00 98.00 181 ALA A O 1
ATOM 1473 N N . PHE A 1 182 ? -6.916 -4.958 17.055 1.00 98.69 182 PHE A N 1
ATOM 1474 C CA . PHE A 1 182 ? -7.473 -5.513 15.822 1.00 98.69 182 PHE A CA 1
ATOM 1475 C C . PHE A 1 182 ? -7.344 -7.036 15.825 1.00 98.69 182 PHE A C 1
ATOM 1477 O O . PHE A 1 182 ? -6.317 -7.582 16.235 1.00 98.69 182 PHE A O 1
ATOM 1484 N N . ASP A 1 183 ? -8.340 -7.717 15.269 1.00 98.56 183 ASP A N 1
ATOM 1485 C CA . ASP A 1 183 ? -8.309 -9.171 15.110 1.00 98.56 183 ASP A CA 1
ATOM 1486 C C . ASP A 1 183 ? -7.344 -9.596 13.994 1.00 98.56 183 ASP A C 1
ATOM 1488 O O . ASP A 1 183 ? -6.827 -10.714 13.989 1.00 98.56 183 ASP A O 1
ATOM 1492 N N . GLY A 1 184 ? -7.056 -8.698 13.046 1.00 98.06 184 GLY A N 1
ATOM 1493 C CA . GLY A 1 184 ? -6.102 -8.957 11.978 1.00 98.06 184 GLY A CA 1
ATOM 1494 C C . GLY A 1 184 ? -5.623 -7.730 11.212 1.00 98.06 184 GLY A C 1
ATOM 1495 O O . GLY A 1 184 ? -6.146 -6.625 11.346 1.00 98.06 184 GLY A O 1
ATOM 1496 N N . ILE A 1 185 ? -4.629 -7.954 10.358 1.00 98.62 185 ILE A N 1
ATOM 1497 C CA . ILE A 1 185 ? -4.125 -6.988 9.378 1.00 98.62 185 ILE A CA 1
ATOM 1498 C C . ILE A 1 185 ? -4.573 -7.415 7.979 1.00 98.62 185 ILE A C 1
ATOM 1500 O O . ILE A 1 185 ? -4.391 -8.571 7.590 1.00 98.62 185 ILE A O 1
ATOM 1504 N N . MET A 1 186 ? -5.152 -6.482 7.227 1.00 98.06 186 MET A N 1
ATOM 1505 C CA . MET A 1 186 ? -5.552 -6.651 5.833 1.00 98.06 186 MET A CA 1
ATOM 1506 C C . MET A 1 186 ? -4.624 -5.824 4.940 1.00 98.06 186 MET A C 1
ATOM 1508 O O . MET A 1 186 ? -4.701 -4.596 4.904 1.00 98.06 186 MET A O 1
ATOM 1512 N N . LEU A 1 187 ? -3.740 -6.506 4.215 1.00 97.81 187 LEU A N 1
ATOM 1513 C CA . LEU A 1 187 ? -2.819 -5.866 3.281 1.00 97.81 187 LEU A CA 1
ATOM 1514 C C . LEU A 1 187 ? -3.561 -5.490 1.994 1.00 97.81 187 LEU A C 1
ATOM 1516 O O . LEU A 1 187 ? -4.048 -6.375 1.292 1.00 97.81 187 LEU A O 1
ATOM 1520 N N . ASP A 1 188 ? -3.591 -4.209 1.646 1.00 95.69 188 ASP A N 1
ATOM 1521 C CA . ASP A 1 188 ? -3.965 -3.731 0.314 1.00 95.69 188 ASP A CA 1
ATOM 1522 C C . ASP A 1 188 ? -2.718 -3.240 -0.428 1.00 95.69 188 ASP A C 1
ATOM 1524 O O . ASP A 1 188 ? -1.740 -2.777 0.163 1.00 95.69 188 ASP A O 1
ATOM 1528 N N . ARG A 1 189 ? -2.726 -3.373 -1.754 1.00 94.38 189 ARG A N 1
ATOM 1529 C CA . ARG A 1 189 ? -1.652 -2.918 -2.645 1.00 94.38 189 ARG A CA 1
ATOM 1530 C C . ARG A 1 189 ? -0.263 -3.411 -2.217 1.00 94.38 189 ARG A C 1
ATOM 1532 O O . ARG A 1 189 ? 0.744 -2.754 -2.472 1.00 94.38 189 ARG A O 1
ATOM 1539 N N . ALA A 1 190 ? -0.196 -4.611 -1.635 1.00 96.12 190 ALA A N 1
ATOM 1540 C CA . ALA A 1 190 ? 1.037 -5.354 -1.367 1.00 96.12 190 ALA A CA 1
ATOM 1541 C C . ALA A 1 190 ? 1.588 -5.976 -2.663 1.00 96.12 190 ALA A C 1
ATOM 1543 O O . ALA A 1 190 ? 1.775 -7.184 -2.783 1.00 96.12 190 ALA A O 1
ATOM 1544 N N . ARG A 1 191 ? 1.779 -5.133 -3.676 1.00 95.44 191 ARG A N 1
ATOM 1545 C CA . ARG A 1 191 ? 2.202 -5.492 -5.026 1.00 95.44 191 ARG A CA 1
ATOM 1546 C C . ARG A 1 191 ? 3.035 -4.368 -5.625 1.00 95.44 191 ARG A C 1
ATOM 1548 O O . ARG A 1 191 ? 3.034 -3.244 -5.135 1.00 95.44 191 ARG A O 1
ATOM 1555 N N . TYR A 1 192 ? 3.684 -4.673 -6.739 1.00 96.69 192 TYR A N 1
ATOM 1556 C CA . TYR A 1 192 ? 4.209 -3.637 -7.616 1.00 96.69 192 TYR A CA 1
ATOM 1557 C C . TYR A 1 192 ? 3.070 -2.825 -8.244 1.00 96.69 192 TYR A C 1
ATOM 1559 O O . TYR A 1 192 ? 1.951 -3.315 -8.426 1.00 96.69 192 TYR A O 1
ATOM 1567 N N . ASP A 1 193 ? 3.403 -1.598 -8.618 1.00 94.50 193 ASP A N 1
ATOM 1568 C CA . ASP A 1 193 ? 2.528 -0.622 -9.260 1.00 94.50 193 ASP A CA 1
ATOM 1569 C C . ASP A 1 193 ? 1.818 -1.157 -10.516 1.00 94.50 193 ASP A C 1
ATOM 1571 O O . ASP A 1 193 ? 0.586 -1.218 -10.573 1.00 94.50 193 ASP A O 1
ATOM 1575 N N . CYS A 1 194 ? 2.591 -1.617 -11.499 1.00 92.62 194 CYS A N 1
ATOM 1576 C CA . CYS A 1 194 ? 2.093 -2.284 -12.697 1.00 92.62 194 CYS A CA 1
ATOM 1577 C C . CYS A 1 194 ? 3.170 -3.204 -13.280 1.00 92.62 194 CYS A C 1
ATOM 1579 O O . CYS A 1 194 ? 4.285 -3.294 -12.772 1.00 92.62 194 CYS A O 1
ATOM 1581 N N . ILE A 1 195 ? 2.846 -3.925 -14.348 1.00 93.38 195 ILE A N 1
ATOM 1582 C CA . ILE A 1 195 ? 3.806 -4.793 -15.040 1.00 93.38 195 ILE A CA 1
ATOM 1583 C C . ILE A 1 195 ? 4.979 -4.004 -15.640 1.00 93.38 195 ILE A C 1
ATOM 1585 O O . ILE A 1 195 ? 6.099 -4.511 -15.638 1.00 93.38 195 ILE A O 1
ATOM 1589 N N . ASP A 1 196 ? 4.736 -2.745 -16.009 1.00 93.62 196 ASP A N 1
ATOM 1590 C CA . ASP A 1 196 ? 5.723 -1.812 -16.555 1.00 93.62 196 ASP A CA 1
ATOM 1591 C C . ASP A 1 196 ? 6.556 -1.125 -15.449 1.00 93.62 196 ASP A C 1
ATOM 1593 O O . ASP A 1 196 ? 7.254 -0.151 -15.706 1.00 93.62 196 ASP A O 1
ATOM 1597 N N . SER A 1 197 ? 6.476 -1.613 -14.208 1.00 95.06 197 SER A N 1
ATOM 1598 C CA . SER A 1 197 ? 7.306 -1.230 -13.062 1.00 95.06 197 SER A CA 1
ATOM 1599 C C . SER A 1 197 ? 7.889 -2.492 -12.410 1.00 95.06 197 SER A C 1
ATOM 1601 O O . SER A 1 197 ? 7.430 -3.593 -12.672 1.00 95.06 197 SER A O 1
ATOM 1603 N N . ASP A 1 198 ? 8.873 -2.455 -11.525 1.00 97.44 198 ASP A N 1
ATOM 1604 C CA . ASP A 1 198 ? 9.763 -1.348 -11.226 1.00 97.44 198 ASP A CA 1
ATOM 1605 C C . ASP A 1 198 ? 11.071 -1.557 -12.002 1.00 97.44 198 ASP A C 1
ATOM 1607 O O . ASP A 1 198 ? 11.737 -2.572 -11.811 1.00 97.44 198 ASP A O 1
ATOM 1611 N N . PHE A 1 199 ? 11.438 -0.613 -12.865 1.00 98.06 199 PHE A N 1
ATOM 1612 C CA . PHE A 1 199 ? 12.658 -0.654 -13.673 1.00 98.06 199 PHE A CA 1
ATOM 1613 C C . PHE A 1 199 ? 13.727 0.307 -13.136 1.00 98.06 199 PHE A C 1
ATOM 1615 O O . PHE A 1 199 ? 14.456 0.936 -13.903 1.00 98.06 199 PHE A O 1
ATOM 1622 N N . SER A 1 200 ? 13.829 0.445 -11.810 1.00 97.94 200 SER A N 1
ATOM 1623 C CA . SER A 1 200 ? 14.873 1.267 -11.204 1.00 97.94 200 SER A CA 1
ATOM 1624 C C . SER A 1 200 ? 16.260 0.618 -11.361 1.00 97.94 200 SER A C 1
ATOM 1626 O O . SER A 1 200 ? 16.372 -0.608 -11.520 1.00 97.94 200 SER A O 1
ATOM 1628 N N . PRO A 1 201 ? 17.351 1.400 -11.271 1.00 97.25 201 PRO A N 1
ATOM 1629 C CA . PRO A 1 201 ? 18.708 0.855 -11.242 1.00 97.25 201 PRO A CA 1
ATOM 1630 C C . PRO A 1 201 ? 18.934 -0.172 -10.119 1.00 97.25 201 PRO A C 1
ATOM 1632 O O . PRO A 1 201 ? 19.712 -1.115 -10.281 1.00 97.25 201 PRO A O 1
ATOM 1635 N N . GLU A 1 202 ? 18.265 -0.016 -8.978 1.00 98.00 202 GLU A N 1
ATOM 1636 C CA . GLU A 1 202 ? 18.306 -0.945 -7.845 1.00 98.00 202 GLU A CA 1
ATOM 1637 C C . GLU A 1 202 ? 17.637 -2.271 -8.207 1.00 98.00 202 GLU A C 1
ATOM 1639 O O . GLU A 1 202 ? 18.246 -3.329 -8.024 1.00 98.00 202 GLU A O 1
ATOM 1644 N N . SER A 1 203 ? 16.436 -2.219 -8.789 1.00 98.19 203 SER A N 1
ATOM 1645 C CA . SER A 1 203 ? 15.715 -3.403 -9.263 1.00 98.19 203 SER A CA 1
ATOM 1646 C C . SER A 1 203 ? 16.503 -4.152 -10.335 1.00 98.19 203 SER A C 1
ATOM 1648 O O . SER A 1 203 ? 16.626 -5.374 -10.249 1.00 98.19 203 SER A O 1
ATOM 1650 N N . ARG A 1 204 ? 17.150 -3.439 -11.272 1.00 98.25 204 ARG A N 1
ATOM 1651 C CA . ARG A 1 204 ? 18.089 -4.043 -12.234 1.00 98.25 204 ARG A CA 1
ATOM 1652 C C . ARG A 1 204 ? 19.192 -4.820 -11.521 1.00 98.25 204 ARG A C 1
ATOM 1654 O O . ARG A 1 204 ? 19.374 -6.000 -11.797 1.00 98.25 204 ARG A O 1
ATOM 1661 N N . LYS A 1 205 ? 19.915 -4.188 -10.588 1.00 98.31 205 LYS A N 1
ATOM 1662 C CA . LYS A 1 205 ? 21.029 -4.831 -9.863 1.00 98.31 205 LYS A CA 1
ATOM 1663 C C . LYS A 1 205 ? 20.571 -6.073 -9.096 1.00 98.31 205 LYS A C 1
ATOM 1665 O O . LYS A 1 205 ? 21.269 -7.087 -9.090 1.00 98.31 205 LYS A O 1
ATOM 1670 N N . MET A 1 206 ? 19.415 -5.999 -8.438 1.00 98.50 206 MET A N 1
ATOM 1671 C CA . MET A 1 206 ? 18.855 -7.123 -7.685 1.00 98.50 206 MET A CA 1
ATOM 1672 C C . MET A 1 206 ? 18.410 -8.261 -8.603 1.00 98.50 206 MET A C 1
ATOM 1674 O O . MET A 1 206 ? 18.627 -9.427 -8.272 1.00 98.50 206 MET A O 1
ATOM 1678 N N . PHE A 1 207 ? 17.836 -7.936 -9.758 1.00 98.62 207 PHE A N 1
ATOM 1679 C CA . PHE A 1 207 ? 17.425 -8.928 -10.737 1.00 98.62 207 PHE A CA 1
ATOM 1680 C C . PHE A 1 207 ? 18.616 -9.590 -11.434 1.00 98.62 207 PHE A C 1
ATOM 1682 O O . PHE A 1 207 ? 18.660 -10.813 -11.498 1.00 98.62 207 PHE A O 1
ATOM 1689 N N . GLU A 1 208 ? 19.626 -8.825 -11.854 1.00 98.56 208 GLU A N 1
ATOM 1690 C CA . GLU A 1 208 ? 20.889 -9.356 -12.392 1.00 98.56 208 GLU A CA 1
ATOM 1691 C C . GLU A 1 208 ? 21.543 -10.341 -11.412 1.00 98.56 208 GLU A C 1
ATOM 1693 O O . GLU A 1 208 ? 22.001 -11.416 -11.800 1.00 98.56 208 GLU A O 1
ATOM 1698 N N . LYS A 1 209 ? 21.522 -10.015 -10.112 1.00 98.44 209 LYS A N 1
ATOM 1699 C CA . LYS A 1 209 ? 21.972 -10.929 -9.056 1.00 98.44 209 LYS A CA 1
ATOM 1700 C C . LYS A 1 209 ? 21.111 -12.193 -8.979 1.00 98.44 209 LYS A C 1
ATOM 1702 O O . LYS A 1 209 ? 21.658 -13.273 -8.791 1.00 98.44 209 LYS A O 1
ATOM 1707 N N . PHE A 1 210 ? 19.791 -12.069 -9.109 1.00 98.25 210 PHE A N 1
ATOM 1708 C CA . PHE A 1 210 ? 18.863 -13.203 -9.083 1.00 98.25 210 PHE A CA 1
ATOM 1709 C C . PHE A 1 210 ? 19.086 -14.173 -10.251 1.00 98.25 210 PHE A C 1
ATOM 1711 O O . PHE A 1 210 ? 19.050 -15.382 -10.044 1.00 98.25 210 PHE A O 1
ATOM 1718 N N . ILE A 1 211 ? 19.357 -13.665 -11.457 1.00 97.88 211 ILE A N 1
ATOM 1719 C CA . ILE A 1 211 ? 19.618 -14.500 -12.643 1.00 97.88 211 ILE A CA 1
ATOM 1720 C C . ILE A 1 211 ? 21.094 -14.889 -12.816 1.00 97.88 211 ILE A C 1
ATOM 1722 O O . ILE A 1 211 ? 21.413 -15.654 -13.725 1.00 97.88 211 ILE A O 1
ATOM 1726 N N . GLY A 1 212 ? 21.992 -14.362 -11.978 1.00 97.88 212 GLY A N 1
ATOM 1727 C CA . GLY A 1 212 ? 23.429 -14.646 -12.020 1.00 97.88 212 GLY A CA 1
ATOM 1728 C C . GLY A 1 212 ? 24.164 -14.060 -13.230 1.00 97.88 212 GLY A C 1
ATOM 1729 O O . GLY A 1 212 ? 25.238 -14.545 -13.575 1.00 97.88 212 GLY A O 1
ATOM 1730 N N . LYS A 1 213 ? 23.602 -13.044 -13.895 1.00 96.12 213 LYS A N 1
ATOM 1731 C CA . LYS A 1 213 ? 24.182 -12.422 -15.097 1.00 96.12 213 LYS A CA 1
ATOM 1732 C C . LYS A 1 213 ? 23.754 -10.971 -15.266 1.00 96.12 213 LYS A C 1
ATOM 1734 O O . LYS A 1 213 ? 22.745 -10.538 -14.715 1.00 96.12 213 LYS A O 1
ATOM 1739 N N . LYS A 1 214 ? 24.541 -10.228 -16.041 1.00 96.69 214 LYS A N 1
ATOM 1740 C CA . LYS A 1 214 ? 24.227 -8.856 -16.445 1.00 96.69 214 LYS A CA 1
ATOM 1741 C C . LYS A 1 214 ? 23.211 -8.845 -17.580 1.00 96.69 214 LYS A C 1
ATOM 1743 O O . LYS A 1 214 ? 23.151 -9.787 -18.364 1.00 96.69 214 LYS A O 1
ATOM 1748 N N . ILE A 1 215 ? 22.402 -7.792 -17.611 1.00 96.06 215 ILE A N 1
ATOM 1749 C CA . ILE A 1 215 ? 21.481 -7.519 -18.714 1.00 96.06 215 ILE A CA 1
ATOM 1750 C C . ILE A 1 215 ? 22.123 -6.456 -19.585 1.00 96.06 215 ILE A C 1
ATOM 1752 O O . ILE A 1 215 ? 22.537 -5.417 -19.062 1.00 96.06 215 ILE A O 1
ATOM 1756 N N . ASP A 1 216 ? 22.184 -6.718 -20.884 1.00 95.06 216 ASP A N 1
ATOM 1757 C CA . ASP A 1 216 ? 22.838 -5.831 -21.838 1.00 95.06 216 ASP A CA 1
ATOM 1758 C C . ASP A 1 216 ? 21.900 -4.685 -22.225 1.00 95.06 216 ASP A C 1
ATOM 1760 O O . ASP A 1 216 ? 22.260 -3.515 -22.058 1.00 95.06 216 ASP A O 1
ATOM 1764 N N . ARG A 1 217 ? 20.664 -4.998 -22.644 1.00 96.75 217 ARG A N 1
ATOM 1765 C CA . ARG A 1 217 ? 19.638 -4.001 -22.987 1.00 96.75 217 ARG A CA 1
ATOM 1766 C C . ARG A 1 217 ? 18.569 -3.958 -21.901 1.00 96.75 217 ARG A C 1
ATOM 1768 O O . ARG A 1 217 ? 17.706 -4.827 -21.815 1.00 96.75 217 ARG A O 1
ATOM 1775 N N . PHE A 1 218 ? 18.643 -2.958 -21.030 1.00 96.50 218 PHE A N 1
ATOM 1776 C CA . PHE A 1 218 ? 17.680 -2.778 -19.947 1.00 96.50 218 PHE A CA 1
ATOM 1777 C C . PHE A 1 218 ? 16.852 -1.506 -20.173 1.00 96.50 218 PHE A C 1
ATOM 1779 O O . PHE A 1 218 ? 17.456 -0.432 -20.242 1.00 96.50 218 PHE A O 1
ATOM 1786 N N . PRO A 1 219 ? 15.506 -1.585 -20.160 1.00 96.69 219 PRO A N 1
ATOM 1787 C CA . PRO A 1 219 ? 14.669 -2.738 -19.795 1.00 96.69 219 PRO A CA 1
ATOM 1788 C C . PRO A 1 219 ? 14.309 -3.698 -20.947 1.00 96.69 219 PRO A C 1
ATOM 1790 O O . PRO A 1 219 ? 13.607 -4.678 -20.702 1.00 96.69 219 PRO A O 1
ATOM 1793 N N . GLU A 1 220 ? 14.766 -3.454 -22.174 1.00 96.62 220 GLU A N 1
ATOM 1794 C CA . GLU A 1 220 ? 14.252 -4.090 -23.399 1.00 96.62 220 GLU A CA 1
ATOM 1795 C C . GLU A 1 220 ? 14.399 -5.621 -23.437 1.00 96.62 220 GLU A C 1
ATOM 1797 O O . GLU A 1 220 ? 13.510 -6.306 -23.938 1.00 96.62 220 GLU A O 1
ATOM 1802 N N . ASP A 1 221 ? 15.462 -6.191 -22.860 1.00 97.38 221 ASP A N 1
ATOM 1803 C CA . ASP A 1 221 ? 15.633 -7.651 -22.778 1.00 97.38 221 ASP A CA 1
ATOM 1804 C C . ASP A 1 221 ? 14.639 -8.310 -21.799 1.00 97.38 221 ASP A C 1
ATOM 1806 O O . ASP A 1 221 ? 14.493 -9.536 -21.763 1.00 97.38 221 ASP A O 1
ATOM 1810 N N . ILE A 1 222 ? 13.946 -7.514 -20.983 1.00 97.69 222 ILE A N 1
ATOM 1811 C CA . ILE A 1 222 ? 12.846 -7.953 -20.122 1.00 97.69 222 ILE A CA 1
ATOM 1812 C C . ILE A 1 222 ? 11.515 -7.671 -20.814 1.00 97.69 222 ILE A C 1
ATOM 1814 O O . ILE A 1 222 ? 10.676 -8.565 -20.928 1.00 97.69 222 ILE A O 1
ATOM 1818 N N . LEU A 1 223 ? 11.301 -6.425 -21.227 1.00 96.00 223 LEU A N 1
ATOM 1819 C CA . LEU A 1 223 ? 10.042 -5.932 -21.765 1.00 96.00 223 LEU A CA 1
ATOM 1820 C C . LEU A 1 223 ? 10.331 -4.772 -22.710 1.00 96.00 223 LEU A C 1
ATOM 1822 O O . LEU A 1 223 ? 10.976 -3.803 -22.320 1.00 96.00 223 LEU A O 1
ATOM 1826 N N . GLU A 1 224 ? 9.827 -4.862 -23.933 1.00 95.81 224 GLU A N 1
ATOM 1827 C CA . GLU A 1 224 ? 10.057 -3.888 -24.996 1.00 95.81 224 GLU A CA 1
ATOM 1828 C C . GLU A 1 224 ? 8.724 -3.334 -25.509 1.00 95.81 224 GLU A C 1
ATOM 1830 O O . GLU A 1 224 ? 7.742 -4.064 -25.670 1.00 95.81 224 GLU A O 1
ATOM 1835 N N . TRP A 1 225 ? 8.704 -2.032 -25.785 1.00 95.38 225 TRP A N 1
ATOM 1836 C CA . TRP A 1 225 ? 7.602 -1.362 -26.466 1.00 95.38 225 TRP A CA 1
ATOM 1837 C C . TRP A 1 225 ? 7.862 -1.367 -27.973 1.00 95.38 225 TRP A C 1
ATOM 1839 O O . TRP A 1 225 ? 8.793 -0.707 -28.435 1.00 95.38 225 TRP A O 1
ATOM 1849 N N . ARG A 1 226 ? 7.048 -2.089 -28.750 1.00 93.56 226 ARG A N 1
ATOM 1850 C CA . ARG A 1 226 ? 7.206 -2.191 -30.210 1.00 93.56 226 ARG A CA 1
ATOM 1851 C C . ARG A 1 226 ? 6.046 -1.521 -30.941 1.00 93.56 226 ARG A C 1
ATOM 1853 O O . ARG A 1 226 ? 4.903 -1.811 -30.606 1.00 93.56 226 ARG A O 1
ATOM 1860 N N . PRO A 1 227 ? 6.291 -0.650 -31.935 1.00 92.12 227 PRO A N 1
ATOM 1861 C CA . PRO A 1 227 ? 5.225 -0.153 -32.797 1.00 92.12 227 PRO A CA 1
ATOM 1862 C C . PRO A 1 227 ? 4.501 -1.312 -33.487 1.00 92.12 227 PRO A C 1
ATOM 1864 O O . PRO A 1 227 ? 5.153 -2.248 -33.951 1.00 92.12 227 PRO A O 1
ATOM 1867 N N . ASN A 1 228 ? 3.177 -1.233 -33.573 1.00 90.50 228 ASN A N 1
ATOM 1868 C CA . ASN A 1 228 ? 2.371 -2.206 -34.305 1.00 90.50 228 ASN A CA 1
ATOM 1869 C C . ASN A 1 228 ? 1.898 -1.639 -35.654 1.00 90.50 228 ASN A C 1
ATOM 1871 O O . ASN A 1 228 ? 2.035 -0.442 -35.927 1.00 90.50 228 ASN A O 1
ATOM 1875 N N . ALA A 1 229 ? 1.365 -2.508 -36.518 1.00 88.75 229 ALA A N 1
ATOM 1876 C CA . ALA A 1 229 ? 0.954 -2.145 -37.879 1.00 88.75 229 ALA A CA 1
ATOM 1877 C C . ALA A 1 229 ? -0.171 -1.089 -37.922 1.00 88.75 229 ALA A C 1
ATOM 1879 O O . ALA A 1 229 ? -0.332 -0.399 -38.924 1.00 88.75 229 ALA A O 1
ATOM 1880 N N . GLU A 1 230 ? -0.914 -0.935 -36.827 1.00 90.00 230 GLU A N 1
ATOM 1881 C CA . GLU A 1 230 ? -2.049 -0.017 -36.680 1.00 90.00 230 GLU A CA 1
ATOM 1882 C C . GLU A 1 230 ? -1.622 1.358 -36.127 1.00 90.00 230 GLU A C 1
ATOM 1884 O O . GLU A 1 230 ? -2.460 2.207 -35.825 1.00 90.00 230 GLU A O 1
ATOM 1889 N N . GLY A 1 231 ? -0.313 1.602 -35.970 1.00 85.31 231 GLY A N 1
ATOM 1890 C CA . GLY A 1 231 ? 0.235 2.845 -35.410 1.00 85.31 231 GLY A CA 1
ATOM 1891 C C . GLY A 1 231 ? 0.228 2.907 -33.875 1.00 85.31 231 GLY A C 1
ATOM 1892 O O . GLY A 1 231 ? 0.676 3.901 -33.289 1.00 85.31 231 GLY A O 1
ATOM 1893 N N . GLY A 1 232 ? -0.237 1.843 -33.217 1.00 90.25 232 GLY A N 1
ATOM 1894 C CA . GLY A 1 232 ? -0.165 1.633 -31.776 1.00 90.25 232 GLY A CA 1
ATOM 1895 C C . GLY A 1 232 ? 1.209 1.148 -31.305 1.00 90.25 232 GLY A C 1
ATOM 1896 O O . GLY A 1 232 ? 2.191 1.142 -32.051 1.00 90.25 232 GLY A O 1
ATOM 1897 N N . ILE A 1 233 ? 1.287 0.772 -30.027 1.00 91.81 233 ILE A N 1
ATOM 1898 C CA . ILE A 1 233 ? 2.481 0.180 -29.418 1.00 91.81 233 ILE A CA 1
ATOM 1899 C C . ILE A 1 233 ? 2.072 -1.070 -28.647 1.00 91.81 233 ILE A C 1
ATOM 1901 O O . ILE A 1 233 ? 1.276 -0.990 -27.712 1.00 91.81 233 ILE A O 1
ATOM 1905 N N . ASP A 1 234 ? 2.698 -2.187 -28.992 1.00 93.06 234 ASP A N 1
ATOM 1906 C CA . ASP A 1 234 ? 2.563 -3.458 -28.305 1.00 93.06 234 ASP A CA 1
ATOM 1907 C C . ASP A 1 234 ? 3.623 -3.607 -27.217 1.00 93.06 234 ASP A C 1
ATOM 1909 O O . ASP A 1 234 ? 4.768 -3.160 -27.342 1.00 93.06 234 ASP A O 1
ATOM 1913 N N . ARG A 1 235 ? 3.236 -4.300 -26.147 1.00 93.94 235 ARG A N 1
ATOM 1914 C CA . ARG A 1 235 ? 4.154 -4.740 -25.103 1.00 93.94 235 ARG A CA 1
ATOM 1915 C C . ARG A 1 235 ? 4.643 -6.143 -25.411 1.00 93.94 235 ARG A C 1
ATOM 1917 O O . ARG A 1 235 ? 3.853 -7.086 -25.367 1.00 93.94 235 ARG A O 1
ATOM 1924 N N . VAL A 1 236 ? 5.938 -6.296 -25.652 1.00 95.56 236 VAL A N 1
ATOM 1925 C CA . VAL A 1 236 ? 6.538 -7.581 -26.022 1.00 95.56 236 VAL A CA 1
ATOM 1926 C C . VAL A 1 236 ? 7.515 -8.031 -24.943 1.00 95.56 236 VAL A C 1
ATOM 1928 O O . VAL A 1 236 ? 8.369 -7.265 -24.502 1.00 95.56 236 VAL A O 1
ATOM 1931 N N . GLY A 1 237 ? 7.375 -9.277 -24.489 1.00 96.50 237 GLY A N 1
ATOM 1932 C CA . GLY A 1 237 ? 8.306 -9.880 -23.538 1.00 96.50 237 GLY A CA 1
ATOM 1933 C C . GLY A 1 237 ? 9.638 -10.219 -24.207 1.00 96.50 237 GLY A C 1
ATOM 1934 O O . GLY A 1 237 ? 9.659 -10.840 -25.269 1.00 96.50 237 GLY A O 1
ATOM 1935 N N . GLY A 1 238 ? 10.741 -9.821 -23.576 1.00 96.12 238 GLY A N 1
ATOM 1936 C CA . GLY A 1 238 ? 12.091 -10.211 -23.975 1.00 96.12 238 GLY A CA 1
ATOM 1937 C C . GLY A 1 238 ? 12.515 -11.570 -23.394 1.00 96.12 238 GLY A C 1
ATOM 1938 O O . GLY A 1 238 ? 11.741 -12.215 -22.675 1.00 96.12 238 GLY A O 1
ATOM 1939 N N . PRO A 1 239 ? 13.759 -12.018 -23.652 1.00 97.19 239 PRO A N 1
ATOM 1940 C CA . PRO A 1 239 ? 14.278 -13.300 -23.159 1.00 97.19 239 PRO A CA 1
ATOM 1941 C C . PRO A 1 239 ? 14.215 -13.452 -21.630 1.00 97.19 239 PRO A C 1
ATOM 1943 O O . PRO A 1 239 ? 14.113 -14.573 -21.131 1.00 97.19 239 PRO A O 1
ATOM 1946 N N . TYR A 1 240 ? 14.239 -12.348 -20.876 1.00 97.88 240 TYR A N 1
ATOM 1947 C CA . TYR A 1 240 ? 14.211 -12.360 -19.410 1.00 97.88 240 TYR A CA 1
ATOM 1948 C C . TYR A 1 240 ? 12.826 -12.135 -18.799 1.00 97.88 240 TYR A C 1
ATOM 1950 O O . TYR A 1 240 ? 12.708 -12.113 -17.571 1.00 97.88 240 TYR A O 1
ATOM 1958 N N . TYR A 1 241 ? 11.768 -12.014 -19.607 1.00 97.62 241 TYR A N 1
ATOM 1959 C CA . TYR A 1 241 ? 10.431 -11.650 -19.130 1.00 97.62 241 TYR A CA 1
ATOM 1960 C C . TYR A 1 241 ? 9.911 -12.579 -18.020 1.00 97.62 241 TYR A C 1
ATOM 1962 O O . TYR A 1 241 ? 9.565 -12.125 -16.932 1.00 97.62 241 TYR A O 1
ATOM 1970 N N . HIS A 1 242 ? 9.915 -13.897 -18.229 1.00 97.88 242 HIS A N 1
ATOM 1971 C CA . HIS A 1 242 ? 9.400 -14.839 -17.225 1.00 97.88 242 HIS A CA 1
ATOM 1972 C C . HIS A 1 242 ? 10.262 -14.898 -15.954 1.00 97.88 242 HIS A C 1
ATOM 1974 O O . HIS A 1 242 ? 9.731 -15.031 -14.845 1.00 97.88 242 HIS A O 1
ATOM 1980 N N . GLN A 1 243 ? 11.584 -14.745 -16.085 1.00 98.44 243 GLN A N 1
ATOM 1981 C CA . GLN A 1 243 ? 12.484 -14.667 -14.932 1.00 98.44 243 GLN A CA 1
ATOM 1982 C C . GLN A 1 243 ? 12.238 -13.383 -14.133 1.00 98.44 243 GLN A C 1
ATOM 1984 O O . GLN A 1 243 ? 12.244 -13.425 -12.904 1.00 98.44 243 GLN A O 1
ATOM 1989 N N . TRP A 1 244 ? 11.946 -12.269 -14.808 1.00 98.25 244 TRP A N 1
ATOM 1990 C CA . TRP A 1 244 ? 11.564 -11.006 -14.178 1.00 98.25 244 TRP A CA 1
ATOM 1991 C C . TRP A 1 244 ? 10.265 -11.130 -13.383 1.00 98.25 244 TRP A C 1
ATOM 1993 O O . TRP A 1 244 ? 10.216 -10.720 -12.222 1.00 98.25 244 TRP A O 1
ATOM 2003 N N . LEU A 1 245 ? 9.230 -11.759 -13.954 1.00 98.00 245 LEU A N 1
ATOM 2004 C CA . LEU A 1 245 ? 7.980 -12.029 -13.231 1.00 98.00 245 LEU A CA 1
ATOM 2005 C C . LEU A 1 245 ? 8.219 -12.899 -11.996 1.00 98.00 245 LEU A C 1
ATOM 2007 O O . LEU A 1 245 ? 7.706 -12.596 -10.920 1.00 98.00 245 LEU A O 1
ATOM 2011 N N . THR A 1 246 ? 9.038 -13.941 -12.139 1.00 98.31 246 THR A N 1
ATOM 2012 C CA . THR A 1 246 ? 9.396 -14.846 -11.037 1.00 98.31 246 THR A CA 1
ATOM 2013 C C . THR A 1 246 ? 10.136 -14.101 -9.929 1.00 98.31 246 THR A C 1
ATOM 2015 O O . THR A 1 246 ? 9.789 -14.228 -8.754 1.00 98.31 246 THR A O 1
ATOM 2018 N N . TRP A 1 247 ? 11.119 -13.274 -10.288 1.00 98.50 247 TRP A N 1
ATOM 2019 C CA . TRP A 1 247 ? 11.859 -12.456 -9.333 1.00 98.50 247 TRP A CA 1
ATOM 2020 C C . TRP A 1 247 ? 10.928 -11.501 -8.579 1.00 98.50 247 TRP A C 1
ATOM 2022 O O . TRP A 1 247 ? 10.924 -11.498 -7.347 1.00 98.50 247 TRP A O 1
ATOM 2032 N N . ARG A 1 248 ? 10.065 -10.763 -9.284 1.00 98.25 248 ARG A N 1
ATOM 2033 C CA . ARG A 1 248 ? 9.096 -9.839 -8.668 1.00 98.25 248 ARG A CA 1
ATOM 2034 C C . ARG A 1 248 ? 8.110 -10.551 -7.750 1.00 98.25 248 ARG A C 1
ATOM 2036 O O . ARG A 1 248 ? 7.852 -10.078 -6.643 1.00 98.25 248 ARG A O 1
ATOM 2043 N N . ALA A 1 249 ? 7.593 -11.704 -8.168 1.00 97.88 249 ALA A N 1
ATOM 2044 C CA . ALA A 1 249 ? 6.748 -12.535 -7.317 1.00 97.88 249 ALA A CA 1
ATOM 2045 C C . ALA A 1 249 ? 7.499 -12.970 -6.048 1.00 97.88 249 ALA A C 1
ATOM 2047 O O . ALA A 1 249 ? 6.944 -12.887 -4.953 1.00 97.88 249 ALA A O 1
ATOM 2048 N N . SER A 1 250 ? 8.780 -13.343 -6.164 1.00 98.44 250 SER A N 1
ATOM 2049 C CA . SER A 1 250 ? 9.606 -13.716 -5.009 1.00 98.44 250 SER A CA 1
ATOM 2050 C C . SER A 1 250 ? 9.826 -12.554 -4.033 1.00 98.44 250 SER A C 1
ATOM 2052 O O . SER A 1 250 ? 9.844 -12.771 -2.821 1.00 98.44 250 SER A O 1
ATOM 2054 N N . VAL A 1 251 ? 9.945 -11.315 -4.526 1.00 98.62 251 VAL A N 1
ATOM 2055 C CA . VAL A 1 251 ? 10.078 -10.115 -3.683 1.00 98.62 251 VAL A CA 1
ATOM 2056 C C . VAL A 1 251 ? 8.831 -9.932 -2.820 1.00 98.62 251 VAL A C 1
ATOM 2058 O O . VAL A 1 251 ? 8.947 -9.825 -1.599 1.00 98.62 251 VAL A O 1
ATOM 2061 N N . ILE A 1 252 ? 7.644 -9.963 -3.432 1.00 98.06 252 ILE A N 1
ATOM 2062 C CA . ILE A 1 252 ? 6.370 -9.808 -2.714 1.00 98.06 252 ILE A CA 1
ATOM 2063 C C . ILE A 1 252 ? 6.115 -10.988 -1.772 1.00 98.06 252 ILE A C 1
ATOM 2065 O O . ILE A 1 252 ? 5.725 -10.782 -0.624 1.00 98.06 252 ILE A O 1
ATOM 2069 N N . TYR A 1 253 ? 6.389 -12.217 -2.215 1.00 97.88 253 TYR A N 1
ATOM 2070 C CA . TYR A 1 253 ? 6.265 -13.411 -1.379 1.00 97.88 253 TYR A CA 1
ATOM 2071 C C . TYR A 1 253 ? 7.114 -13.305 -0.107 1.00 97.88 253 TYR A C 1
ATOM 2073 O O . TYR A 1 253 ? 6.611 -13.508 1.000 1.00 97.88 253 TYR A O 1
ATOM 2081 N N . ASN A 1 254 ? 8.392 -12.945 -0.254 1.00 98.56 254 ASN A N 1
ATOM 2082 C CA . ASN A 1 254 ? 9.297 -12.803 0.883 1.00 98.56 254 ASN A CA 1
ATOM 2083 C C . ASN A 1 254 ? 8.863 -11.660 1.807 1.00 98.56 254 ASN A C 1
ATOM 2085 O O . ASN A 1 254 ? 8.875 -11.835 3.021 1.00 98.56 254 ASN A O 1
ATOM 2089 N N . PHE A 1 255 ? 8.394 -10.538 1.256 1.00 98.62 255 PHE A N 1
ATOM 2090 C CA . PHE A 1 255 ? 7.826 -9.460 2.061 1.00 98.62 255 PHE A CA 1
ATOM 2091 C C . PHE A 1 255 ? 6.615 -9.928 2.888 1.00 98.62 255 PHE A C 1
ATOM 2093 O O . PHE A 1 255 ? 6.585 -9.714 4.097 1.00 98.62 255 PHE A O 1
ATOM 2100 N N . ILE A 1 256 ? 5.643 -10.626 2.287 1.00 98.12 256 ILE A N 1
ATOM 2101 C CA . ILE A 1 256 ? 4.463 -11.137 3.012 1.00 98.12 256 ILE A CA 1
ATOM 2102 C C . ILE A 1 256 ? 4.874 -12.159 4.085 1.00 98.12 256 ILE A C 1
ATOM 2104 O O . ILE A 1 256 ? 4.318 -12.166 5.187 1.00 98.12 256 ILE A O 1
ATOM 2108 N N . LYS A 1 257 ? 5.878 -12.999 3.806 1.00 98.38 257 LYS A N 1
ATOM 2109 C CA . LYS A 1 257 ? 6.463 -13.917 4.796 1.00 98.38 257 LYS A CA 1
ATOM 2110 C C . LYS A 1 257 ? 7.074 -13.159 5.981 1.00 98.38 257 LYS A C 1
ATOM 2112 O O . LYS A 1 257 ? 6.858 -13.552 7.134 1.00 98.38 257 LYS A O 1
ATOM 2117 N N . ASP A 1 258 ? 7.794 -12.074 5.717 1.00 98.62 258 ASP A N 1
ATOM 2118 C CA . ASP A 1 258 ? 8.410 -11.231 6.745 1.00 98.62 258 ASP A CA 1
ATOM 2119 C C . ASP A 1 258 ? 7.354 -10.463 7.555 1.00 98.62 258 ASP A C 1
ATOM 2121 O O . ASP A 1 258 ? 7.464 -10.387 8.783 1.00 98.62 258 ASP A O 1
ATOM 2125 N N . VAL A 1 259 ? 6.281 -9.990 6.911 1.00 98.50 259 VAL A N 1
ATOM 2126 C CA . VAL A 1 259 ? 5.101 -9.404 7.569 1.00 98.50 259 VAL A CA 1
ATOM 2127 C C . VAL A 1 259 ? 4.452 -10.421 8.501 1.00 98.50 259 VAL A C 1
ATOM 2129 O O . VAL A 1 259 ? 4.288 -10.138 9.686 1.00 98.50 259 VAL A O 1
ATOM 2132 N N . ARG A 1 260 ? 4.149 -11.634 8.019 1.00 98.19 260 ARG A N 1
ATOM 2133 C CA . ARG A 1 260 ? 3.562 -12.701 8.847 1.00 98.19 260 ARG A CA 1
ATOM 2134 C C . ARG A 1 260 ? 4.434 -13.001 10.059 1.00 98.19 260 ARG A C 1
ATOM 2136 O O . ARG A 1 260 ? 3.937 -13.048 11.179 1.00 98.19 260 ARG A O 1
ATOM 2143 N N . THR A 1 261 ? 5.733 -13.181 9.837 1.00 98.50 261 THR A N 1
ATOM 2144 C CA . THR A 1 261 ? 6.699 -13.446 10.911 1.00 98.50 261 THR A CA 1
ATOM 2145 C C . THR A 1 261 ? 6.713 -12.306 11.929 1.00 98.50 261 THR A C 1
ATOM 2147 O O . THR A 1 261 ? 6.742 -12.545 13.134 1.00 98.50 261 THR A O 1
ATOM 2150 N N . SER A 1 262 ? 6.668 -11.064 11.454 1.00 98.38 262 SER A N 1
ATOM 2151 C CA . SER A 1 262 ? 6.679 -9.865 12.290 1.00 98.38 262 SER A CA 1
ATOM 2152 C C . SER A 1 262 ? 5.408 -9.712 13.120 1.00 98.38 262 SER A C 1
ATOM 2154 O O . SER A 1 262 ? 5.511 -9.433 14.312 1.00 98.38 262 SER A O 1
ATOM 2156 N N . ILE A 1 263 ? 4.236 -9.948 12.523 1.00 97.81 263 ILE A N 1
ATOM 2157 C CA . ILE A 1 263 ? 2.941 -9.931 13.215 1.00 97.81 263 ILE A CA 1
ATOM 2158 C C . ILE A 1 263 ? 2.923 -11.002 14.302 1.00 97.81 263 ILE A C 1
ATOM 2160 O O . ILE A 1 263 ? 2.695 -10.682 15.463 1.00 97.81 263 ILE A O 1
ATOM 2164 N N . LYS A 1 264 ? 3.249 -12.255 13.960 1.00 97.44 264 LYS A N 1
ATOM 2165 C CA . LYS A 1 264 ? 3.169 -13.384 14.901 1.00 97.44 264 LYS A CA 1
ATOM 2166 C C . LYS A 1 264 ? 4.154 -13.288 16.067 1.00 97.44 264 LYS A C 1
ATOM 2168 O O . LYS A 1 264 ? 3.877 -13.828 17.129 1.00 97.44 264 LYS A O 1
ATOM 2173 N N . LYS A 1 265 ? 5.272 -12.571 15.902 1.00 98.12 265 LYS A N 1
ATOM 2174 C CA . LYS A 1 265 ? 6.192 -12.242 17.006 1.00 98.12 265 LYS A CA 1
ATOM 2175 C C . LYS A 1 265 ? 5.615 -11.227 17.995 1.00 98.12 265 LYS A C 1
ATOM 2177 O O . LYS A 1 265 ? 6.051 -11.204 19.138 1.00 98.12 265 LYS A O 1
ATOM 2182 N N . VAL A 1 266 ? 4.715 -10.355 17.544 1.00 97.94 266 VAL A N 1
ATOM 2183 C CA . VAL A 1 266 ? 4.074 -9.338 18.388 1.00 97.94 266 VAL A CA 1
ATOM 2184 C C . VAL A 1 266 ? 2.792 -9.886 19.007 1.00 97.94 266 VAL A C 1
ATOM 2186 O O . VAL A 1 266 ? 2.597 -9.761 20.209 1.00 97.94 266 VAL A O 1
ATOM 2189 N N . ASN A 1 267 ? 1.935 -10.489 18.186 1.00 97.44 267 ASN A N 1
ATOM 2190 C CA . ASN A 1 267 ? 0.668 -11.077 18.589 1.00 97.44 267 ASN A CA 1
ATOM 2191 C C . ASN A 1 267 ? 0.434 -12.373 17.779 1.00 97.44 267 ASN A C 1
ATOM 2193 O O . ASN A 1 267 ? 0.115 -12.302 16.585 1.00 97.44 267 ASN A O 1
ATOM 2197 N N . PRO A 1 268 ? 0.607 -13.558 18.398 1.00 97.25 268 PRO A N 1
ATOM 2198 C CA . PRO A 1 268 ? 0.391 -14.851 17.749 1.00 97.25 268 PRO A CA 1
ATOM 2199 C C . PRO A 1 268 ? -1.031 -15.068 17.218 1.00 97.25 268 PRO A C 1
ATOM 2201 O O . PRO A 1 268 ? -1.192 -15.786 16.227 1.00 97.25 268 PRO A O 1
ATOM 2204 N N . ASP A 1 269 ? -2.036 -14.414 17.798 1.00 96.19 269 ASP A N 1
ATOM 2205 C CA . ASP A 1 269 ? -3.447 -14.601 17.444 1.00 96.19 269 ASP A CA 1
ATOM 2206 C C . ASP A 1 269 ? -3.899 -13.658 16.321 1.00 96.19 269 ASP A C 1
ATOM 2208 O O . ASP A 1 269 ? -4.794 -13.996 15.551 1.00 96.19 269 ASP A O 1
ATOM 2212 N N . CYS A 1 270 ? -3.203 -12.532 16.127 1.00 97.06 270 CYS A N 1
ATOM 2213 C CA . CYS A 1 270 ? -3.517 -11.557 15.079 1.00 97.06 270 CYS A CA 1
ATOM 2214 C C . CYS A 1 270 ? -3.486 -12.197 13.680 1.00 97.06 270 CYS A C 1
ATOM 2216 O O . CYS A 1 270 ? -2.468 -12.757 13.244 1.00 97.06 270 CYS A O 1
ATOM 2218 N N . MET A 1 271 ? -4.608 -12.142 12.969 1.00 98.00 271 MET A N 1
ATOM 2219 C CA . MET A 1 271 ? -4.763 -12.690 11.626 1.00 98.00 271 MET A CA 1
ATOM 2220 C C . MET A 1 271 ? -4.018 -11.855 10.581 1.00 98.00 271 MET A C 1
ATOM 2222 O O . MET A 1 271 ? -3.767 -10.665 10.752 1.00 98.00 271 MET A O 1
ATOM 2226 N N . LEU A 1 272 ? -3.687 -12.487 9.456 1.00 97.69 272 LEU A N 1
ATOM 2227 C CA . LEU A 1 272 ? -3.129 -11.811 8.291 1.00 97.69 272 LEU A CA 1
ATOM 2228 C C . LEU A 1 272 ? -3.943 -12.195 7.061 1.00 97.69 272 LEU A C 1
ATOM 2230 O O . LEU A 1 272 ? -4.064 -13.379 6.746 1.00 97.69 272 LEU A O 1
ATOM 2234 N N . ALA A 1 273 ? -4.450 -11.188 6.365 1.00 95.38 273 ALA A N 1
ATOM 2235 C CA . ALA A 1 273 ? -5.148 -11.318 5.100 1.00 95.38 273 ALA A CA 1
ATOM 2236 C C . ALA A 1 273 ? -4.569 -10.330 4.079 1.00 95.38 273 ALA A C 1
ATOM 2238 O O . ALA A 1 273 ? -3.884 -9.371 4.438 1.00 95.38 273 ALA A O 1
ATOM 2239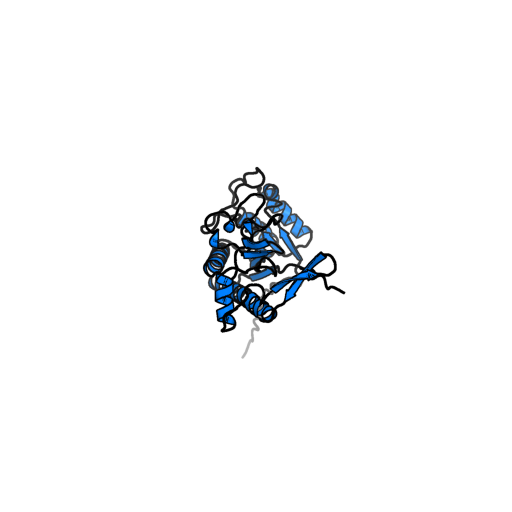 N N . ALA A 1 274 ? -4.824 -10.576 2.798 1.00 93.69 274 ALA A N 1
ATOM 2240 C CA . ALA A 1 274 ? -4.415 -9.687 1.722 1.00 93.69 274 ALA A CA 1
ATOM 2241 C C . ALA A 1 274 ? -5.546 -9.546 0.703 1.00 93.69 274 ALA A C 1
ATOM 2243 O O . ALA A 1 274 ? -6.118 -10.544 0.261 1.00 93.69 274 ALA A O 1
ATOM 2244 N N . TYR A 1 275 ? -5.834 -8.310 0.311 1.00 89.25 275 TYR A N 1
ATOM 2245 C CA . TYR A 1 275 ? -6.685 -7.994 -0.821 1.00 89.25 275 TYR A CA 1
ATOM 2246 C C . TYR A 1 275 ? -5.813 -7.874 -2.070 1.00 89.25 275 TYR A C 1
ATOM 2248 O O . TYR A 1 275 ? -4.971 -6.985 -2.192 1.00 89.25 275 TYR A O 1
ATOM 2256 N N . THR A 1 276 ? -5.984 -8.803 -3.006 1.00 72.81 276 THR A N 1
ATOM 2257 C CA . THR A 1 276 ? -5.161 -8.869 -4.222 1.00 72.81 276 THR A CA 1
ATOM 2258 C C . THR A 1 276 ? -5.774 -8.135 -5.415 1.00 72.81 276 THR A C 1
ATOM 2260 O O . THR A 1 276 ? -5.106 -7.995 -6.439 1.00 72.81 276 THR A O 1
ATOM 2263 N N . GLY A 1 277 ? -6.992 -7.596 -5.272 1.00 61.75 277 GLY A N 1
ATOM 2264 C CA . GLY A 1 277 ? -7.760 -6.984 -6.356 1.00 61.75 277 GLY A CA 1
ATOM 2265 C C . GLY A 1 277 ? -8.124 -7.971 -7.474 1.00 61.75 277 GLY A C 1
ATOM 2266 O O . GLY A 1 277 ? -7.446 -8.966 -7.712 1.00 61.75 277 GLY A O 1
ATOM 2267 N N . HIS A 1 278 ? -9.194 -7.678 -8.212 1.00 39.16 278 HIS A N 1
ATOM 2268 C CA . HIS A 1 278 ? -9.416 -8.279 -9.527 1.00 39.16 278 HIS A CA 1
ATOM 2269 C C . HIS A 1 278 ? -8.826 -7.348 -10.588 1.00 39.16 278 HIS A C 1
ATOM 2271 O O . HIS A 1 278 ? -9.413 -6.326 -10.932 1.00 39.16 278 HIS A O 1
ATOM 2277 N N . GLY A 1 279 ? -7.652 -7.697 -11.109 1.00 34.28 279 GLY A N 1
ATOM 2278 C CA . GLY A 1 279 ? -7.229 -7.225 -12.420 1.00 34.28 279 GLY A CA 1
ATOM 2279 C C . GLY A 1 279 ? -7.838 -8.152 -13.461 1.00 34.28 279 GLY A C 1
ATOM 2280 O O . GLY A 1 279 ? -7.414 -9.300 -13.566 1.00 34.28 279 GLY A O 1
ATOM 2281 N N . ILE A 1 280 ? -8.834 -7.680 -14.213 1.00 25.33 280 ILE A N 1
ATOM 2282 C CA . ILE A 1 280 ? -9.174 -8.306 -15.491 1.00 25.33 280 ILE A CA 1
ATOM 2283 C C . ILE A 1 280 ? -7.915 -8.150 -16.345 1.00 25.33 280 ILE A C 1
ATOM 2285 O O . ILE A 1 280 ? -7.613 -7.058 -16.821 1.00 25.33 280 ILE A O 1
ATOM 2289 N N . LEU A 1 281 ? -7.138 -9.225 -16.487 1.00 23.73 281 LEU A N 1
ATOM 2290 C CA . LEU A 1 281 ? -6.295 -9.366 -17.663 1.00 23.73 281 LEU A CA 1
ATOM 2291 C C . LEU A 1 281 ? -7.278 -9.324 -18.836 1.00 23.73 281 LEU A C 1
ATOM 2293 O O . LEU A 1 281 ? -8.178 -10.167 -18.864 1.00 23.73 281 LEU A O 1
ATOM 2297 N N . PRO A 1 282 ? -7.183 -8.365 -19.771 1.00 27.78 282 PRO A N 1
ATOM 2298 C CA . PRO A 1 282 ? -7.851 -8.554 -21.038 1.00 27.78 282 PRO A CA 1
ATOM 2299 C C . PRO A 1 282 ? -7.220 -9.816 -21.622 1.00 27.78 282 PRO A C 1
ATOM 2301 O O . PRO A 1 282 ? -6.059 -9.805 -22.027 1.00 27.78 282 PRO A O 1
ATOM 2304 N N . THR A 1 283 ? -7.940 -10.934 -21.588 1.00 26.23 283 THR A N 1
ATOM 2305 C CA . THR A 1 283 ? -7.631 -12.046 -22.475 1.00 26.23 283 THR A CA 1
ATOM 2306 C C . THR A 1 283 ? -7.939 -11.513 -23.861 1.00 26.23 283 THR A C 1
ATOM 2308 O O . THR A 1 283 ? -9.107 -11.402 -24.241 1.00 26.23 283 THR A O 1
ATOM 2311 N N . SER A 1 284 ? -6.898 -11.075 -24.568 1.00 29.09 284 SER A N 1
ATOM 2312 C CA . SER A 1 284 ? -6.966 -10.931 -26.013 1.00 29.09 284 SER A CA 1
ATOM 2313 C C . SER A 1 284 ? -7.490 -12.255 -26.562 1.00 29.09 284 SER A C 1
ATOM 2315 O O . SER A 1 284 ? -6.991 -13.317 -26.180 1.00 29.09 284 SER A O 1
ATOM 2317 N N . LYS A 1 285 ? -8.553 -12.166 -27.362 1.00 30.69 285 LYS A N 1
ATOM 2318 C CA . LYS A 1 285 ? -9.027 -13.273 -28.190 1.00 30.69 285 LYS A CA 1
ATOM 2319 C C . LYS A 1 285 ? -7.903 -13.802 -29.071 1.00 30.69 285 LYS A C 1
ATOM 2321 O O . LYS A 1 285 ? -7.039 -12.979 -29.449 1.00 30.69 285 LYS A O 1
#

pLDDT: mean 90.08, std 17.87, range [23.73, 98.81]

InterPro domains:
  IPR003790 Glycosyl hydrolase-like 10 [PF02638] (38-271)
  IPR017853 Glycoside hydrolase superfamily [SSF51445] (26-271)
  IPR052177 Divisome-localized Glycosyl Hydrolase [PTHR43405] (24-277)